Protein AF-A0A3L9HUG4-F1 (afdb_monomer)

Structure (mmCIF, N/CA/C/O backbone):
data_AF-A0A3L9HUG4-F1
#
_entry.id   AF-A0A3L9HUG4-F1
#
loop_
_atom_site.group_PDB
_atom_site.id
_atom_site.type_symbol
_atom_site.label_atom_id
_atom_site.label_alt_id
_atom_site.label_comp_id
_atom_site.label_asym_id
_atom_site.label_entity_id
_atom_site.label_seq_id
_atom_site.pdbx_PDB_ins_code
_atom_site.Cartn_x
_atom_site.Cartn_y
_atom_site.Cartn_z
_atom_site.occupancy
_atom_site.B_iso_or_equiv
_atom_site.auth_seq_id
_atom_site.auth_comp_id
_atom_site.auth_asym_id
_atom_site.auth_atom_id
_atom_site.pdbx_PDB_model_num
ATOM 1 N N . ALA A 1 1 ? -11.691 3.726 -20.239 1.00 80.81 1 ALA A N 1
ATOM 2 C CA . ALA A 1 1 ? -10.611 3.222 -19.373 1.00 80.81 1 ALA A CA 1
ATOM 3 C C . ALA A 1 1 ? -10.958 1.792 -19.008 1.00 80.81 1 ALA A C 1
ATOM 5 O O . ALA A 1 1 ? -12.144 1.516 -18.871 1.00 80.81 1 ALA A O 1
ATOM 6 N N . ASP A 1 2 ? -9.964 0.919 -18.877 1.00 95.56 2 ASP A N 1
ATOM 7 C CA . ASP A 1 2 ? -10.185 -0.502 -18.563 1.00 95.56 2 ASP A CA 1
ATOM 8 C C . ASP A 1 2 ? -10.124 -0.794 -17.055 1.00 95.56 2 ASP A C 1
ATOM 10 O O . ASP A 1 2 ? -10.502 -1.873 -16.617 1.00 95.56 2 ASP A O 1
ATOM 14 N N . LEU A 1 3 ? -9.642 0.169 -16.263 1.00 97.38 3 LEU A N 1
ATOM 15 C CA . LEU A 1 3 ? -9.494 0.112 -14.808 1.00 97.38 3 LEU A CA 1
ATOM 16 C C . LEU A 1 3 ? -9.387 1.528 -14.222 1.00 97.38 3 LEU A C 1
ATOM 18 O O . LEU A 1 3 ? -9.188 2.496 -14.964 1.00 97.38 3 LEU A O 1
ATOM 22 N N . ILE A 1 4 ? -9.473 1.637 -12.895 1.00 98.25 4 ILE A N 1
ATOM 23 C CA . ILE A 1 4 ? -9.218 2.866 -12.131 1.00 98.25 4 ILE A CA 1
ATOM 24 C C . ILE A 1 4 ? -8.036 2.638 -11.189 1.00 98.25 4 ILE A C 1
ATOM 26 O O . ILE A 1 4 ? -8.057 1.702 -10.397 1.00 98.25 4 ILE A O 1
ATOM 30 N N . LEU A 1 5 ? -7.025 3.507 -11.239 1.00 98.44 5 LEU A N 1
ATOM 31 C CA . LEU A 1 5 ? -5.880 3.481 -10.327 1.00 98.44 5 LEU A CA 1
ATOM 32 C C . LEU A 1 5 ? -5.951 4.660 -9.350 1.00 98.44 5 LEU A C 1
ATOM 34 O O . LEU A 1 5 ? -5.880 5.816 -9.758 1.00 98.44 5 LEU A O 1
ATOM 38 N N . ILE A 1 6 ? -6.060 4.354 -8.059 1.00 98.56 6 ILE A N 1
ATOM 39 C CA . ILE A 1 6 ? -5.912 5.312 -6.959 1.00 98.56 6 ILE A CA 1
ATOM 40 C C . ILE A 1 6 ? -4.470 5.187 -6.458 1.00 98.56 6 ILE A C 1
ATOM 42 O O . ILE A 1 6 ? -4.162 4.309 -5.651 1.00 98.56 6 ILE A O 1
ATOM 46 N N . GLU A 1 7 ? -3.570 6.013 -6.986 1.00 98.12 7 GLU A N 1
ATOM 47 C CA . GLU A 1 7 ? -2.136 5.935 -6.686 1.00 98.12 7 GLU A CA 1
ATOM 48 C C . GLU A 1 7 ? -1.608 7.085 -5.837 1.00 98.12 7 GLU A C 1
ATOM 50 O O . GLU A 1 7 ? -2.261 8.113 -5.654 1.00 98.12 7 GLU A O 1
ATOM 55 N N . THR A 1 8 ? -0.368 6.912 -5.374 1.00 97.50 8 THR A N 1
ATOM 56 C CA . THR A 1 8 ? 0.363 7.887 -4.567 1.00 97.50 8 THR A CA 1
ATOM 57 C C . THR A 1 8 ? -0.446 8.300 -3.339 1.00 97.50 8 THR A C 1
ATOM 59 O O . THR A 1 8 ? -0.575 9.475 -2.989 1.00 97.50 8 THR A O 1
ATOM 62 N N . VAL A 1 9 ? -1.057 7.304 -2.695 1.00 97.88 9 VAL A N 1
ATOM 63 C CA . VAL A 1 9 ? -1.869 7.523 -1.503 1.00 97.88 9 VAL A CA 1
ATOM 64 C C . VAL A 1 9 ? -0.950 7.792 -0.319 1.00 97.88 9 VAL A C 1
ATOM 66 O O . VAL A 1 9 ? -0.327 6.882 0.230 1.00 97.88 9 VAL A O 1
ATOM 69 N N . PHE A 1 10 ? -0.898 9.056 0.087 1.00 93.75 10 PHE A N 1
ATOM 70 C CA . PHE A 1 10 ? -0.223 9.501 1.307 1.00 93.75 10 PHE A CA 1
ATOM 71 C C . PHE A 1 10 ? -1.146 9.488 2.536 1.00 93.75 10 PHE A C 1
ATOM 73 O O . PHE A 1 10 ? -0.672 9.350 3.666 1.00 93.75 10 PHE A O 1
ATOM 80 N N . ASP A 1 11 ? -2.457 9.629 2.308 1.00 96.19 11 ASP A N 1
ATOM 81 C CA . ASP A 1 11 ? -3.497 9.652 3.335 1.00 96.19 11 ASP A CA 1
ATOM 82 C C . ASP A 1 11 ? -4.604 8.634 3.036 1.00 96.19 11 ASP A C 1
ATOM 84 O O . ASP A 1 11 ? -5.239 8.641 1.977 1.00 96.19 11 ASP A O 1
ATOM 88 N N . THR A 1 12 ? -4.845 7.751 3.997 1.00 97.25 12 THR A N 1
ATOM 89 C CA . THR A 1 12 ? -5.759 6.618 3.836 1.00 97.25 12 THR A CA 1
ATOM 90 C C . THR A 1 12 ? -7.223 7.029 3.843 1.00 97.25 12 THR A C 1
ATOM 92 O O . THR A 1 12 ? -8.046 6.360 3.213 1.00 97.25 12 THR A O 1
ATOM 95 N N . LEU A 1 13 ? -7.580 8.116 4.531 1.00 97.06 13 LEU A N 1
ATOM 96 C CA . LEU A 1 13 ? -8.957 8.601 4.540 1.00 97.06 13 LEU A CA 1
ATOM 97 C C . LEU A 1 13 ? -9.337 9.150 3.161 1.00 97.06 13 LEU A C 1
ATOM 99 O O . LEU A 1 13 ? -10.423 8.846 2.667 1.00 97.06 13 LEU A O 1
ATOM 103 N N . ASN A 1 14 ? -8.414 9.846 2.496 1.00 98.19 14 ASN A N 1
ATOM 104 C CA . ASN A 1 14 ? -8.581 10.290 1.114 1.00 98.19 14 ASN A CA 1
ATOM 105 C C . ASN A 1 14 ? -8.770 9.107 0.156 1.00 98.19 14 ASN A C 1
ATOM 107 O O . ASN A 1 14 ? -9.670 9.136 -0.683 1.00 98.19 14 ASN A O 1
ATOM 111 N N . ALA A 1 15 ? -7.990 8.032 0.304 1.00 98.38 15 ALA A N 1
ATOM 112 C CA . ALA A 1 15 ? -8.186 6.831 -0.509 1.00 98.38 15 ALA A CA 1
ATOM 113 C C . ALA A 1 15 ? -9.524 6.136 -0.233 1.00 98.38 15 ALA A C 1
ATOM 115 O O . ALA A 1 15 ? -10.178 5.699 -1.176 1.00 98.38 15 ALA A O 1
ATOM 116 N N . LYS A 1 16 ? -9.983 6.078 1.024 1.00 98.50 16 LYS A N 1
ATOM 117 C CA . LYS A 1 16 ? -11.326 5.566 1.351 1.00 98.50 16 LYS A CA 1
ATOM 118 C C . LYS A 1 16 ? -12.422 6.401 0.697 1.00 98.50 16 LYS A C 1
ATOM 120 O O . LYS A 1 16 ? -13.363 5.837 0.146 1.00 98.50 16 LYS A O 1
ATOM 125 N N . ALA A 1 17 ? -12.287 7.727 0.723 1.00 98.62 17 ALA A N 1
ATOM 126 C CA . ALA A 1 17 ? -13.217 8.627 0.051 1.00 98.62 17 ALA A CA 1
ATOM 127 C C . ALA A 1 17 ? -13.214 8.410 -1.472 1.00 98.62 17 ALA A C 1
ATOM 129 O O . ALA A 1 17 ? -14.281 8.347 -2.077 1.00 98.62 17 ALA A O 1
ATOM 130 N N . ALA A 1 18 ? -12.039 8.220 -2.083 1.00 98.69 18 ALA A N 1
ATOM 131 C CA . ALA A 1 18 ? -11.917 7.910 -3.506 1.00 98.69 18 ALA A CA 1
ATOM 132 C C . ALA A 1 18 ? -12.560 6.560 -3.864 1.00 98.69 18 ALA A C 1
ATOM 134 O O . ALA A 1 18 ? -13.346 6.496 -4.804 1.00 98.69 18 ALA A O 1
ATOM 135 N N . VAL A 1 19 ? -12.298 5.500 -3.089 1.00 98.56 19 VAL A N 1
ATOM 136 C CA . VAL A 1 19 ? -12.936 4.183 -3.271 1.00 98.56 19 VAL A CA 1
ATOM 137 C C . VAL A 1 19 ? -14.455 4.298 -3.166 1.00 98.56 19 VAL A C 1
ATOM 139 O O . VAL A 1 19 ? -15.166 3.764 -4.014 1.00 98.56 19 VAL A O 1
ATOM 142 N N . PHE A 1 20 ? -14.955 5.016 -2.157 1.00 98.62 20 PHE A N 1
ATOM 143 C CA . PHE A 1 20 ? -16.387 5.242 -1.981 1.00 98.62 20 PHE A CA 1
ATOM 144 C C . PHE A 1 20 ? -16.996 5.972 -3.185 1.00 98.62 20 PHE A C 1
ATOM 146 O O . PHE A 1 20 ? -18.005 5.522 -3.724 1.00 98.62 20 PHE A O 1
ATOM 153 N N . ALA A 1 21 ? -16.368 7.059 -3.640 1.00 98.69 21 ALA A N 1
ATOM 154 C CA . ALA A 1 21 ? -16.836 7.832 -4.786 1.00 98.69 21 ALA A CA 1
ATOM 155 C C . ALA A 1 21 ? -16.847 6.999 -6.077 1.00 98.69 21 ALA A C 1
ATOM 157 O O . ALA A 1 21 ? -17.848 6.993 -6.787 1.00 98.69 21 ALA A O 1
ATOM 158 N N . VAL A 1 22 ? -15.774 6.248 -6.348 1.00 98.25 22 VAL A N 1
ATOM 159 C CA . VAL A 1 22 ? -15.672 5.375 -7.529 1.00 98.25 22 VAL A CA 1
ATOM 160 C C . VAL A 1 22 ? -16.754 4.298 -7.505 1.00 98.25 22 VAL A C 1
ATOM 162 O O . VAL A 1 22 ? -17.470 4.146 -8.490 1.00 98.25 22 VAL A O 1
ATOM 165 N N . LYS A 1 23 ? -16.922 3.584 -6.382 1.00 97.81 23 LYS A N 1
ATOM 166 C CA . LYS A 1 23 ? -17.956 2.542 -6.262 1.00 97.81 23 LYS A CA 1
ATOM 167 C C . LYS A 1 23 ? -19.375 3.116 -6.383 1.00 97.81 23 LYS A C 1
ATOM 169 O O . LYS A 1 23 ? -20.221 2.493 -7.014 1.00 97.81 23 LYS A O 1
ATOM 174 N N . THR A 1 24 ? -19.619 4.310 -5.840 1.00 98.50 24 THR A N 1
ATOM 175 C CA . THR A 1 24 ? -20.916 5.000 -5.965 1.00 98.50 24 THR A CA 1
ATOM 176 C C . THR A 1 24 ? -21.220 5.358 -7.420 1.00 98.50 24 THR A C 1
ATOM 178 O O . THR A 1 24 ? -22.333 5.148 -7.893 1.00 98.50 24 THR A O 1
ATOM 181 N N . GLU A 1 25 ? -20.230 5.870 -8.153 1.00 98.19 25 GLU A N 1
ATOM 182 C CA . GLU A 1 25 ? -20.408 6.228 -9.562 1.00 98.19 25 GLU A CA 1
ATOM 183 C C . GLU A 1 25 ? -20.586 4.985 -10.446 1.00 98.19 25 GLU A C 1
ATOM 185 O O . GLU A 1 25 ? -21.408 4.981 -11.357 1.00 98.19 25 GLU A O 1
ATOM 190 N N . PHE A 1 26 ? -19.868 3.900 -10.149 1.00 97.81 26 PHE A N 1
ATOM 191 C CA . PHE A 1 26 ? -20.067 2.598 -10.793 1.00 97.81 26 PHE A CA 1
ATOM 192 C C . PHE A 1 26 ? -21.503 2.095 -10.639 1.00 97.81 26 PHE A C 1
ATOM 194 O O . PHE A 1 26 ? -22.131 1.726 -11.633 1.00 97.81 26 PHE A O 1
ATOM 201 N N . GLU A 1 27 ? -22.057 2.165 -9.426 1.00 97.94 27 GLU A N 1
ATOM 202 C CA . GLU A 1 27 ? -23.457 1.820 -9.172 1.00 97.94 27 GLU A CA 1
ATOM 203 C C . GLU A 1 27 ? -24.419 2.721 -9.962 1.00 97.94 27 GLU A C 1
ATOM 205 O O . GLU A 1 27 ? -25.325 2.219 -10.628 1.00 97.94 27 GLU A O 1
ATOM 210 N N . ALA A 1 28 ? -24.197 4.040 -9.956 1.00 98.50 28 ALA A N 1
ATOM 211 C CA . ALA A 1 28 ? -25.046 5.001 -10.662 1.00 98.50 28 ALA A CA 1
ATOM 212 C C . ALA A 1 28 ? -25.043 4.805 -12.189 1.00 98.50 28 ALA A C 1
ATOM 214 O O . ALA A 1 28 ? -26.076 4.972 -12.843 1.00 98.50 28 ALA A O 1
ATOM 215 N N . LEU A 1 29 ? -23.893 4.444 -12.760 1.00 97.81 29 LEU A N 1
ATOM 216 C CA . LEU A 1 29 ? -23.719 4.210 -14.193 1.00 97.81 29 LEU A CA 1
ATOM 217 C C . LEU A 1 29 ? -24.062 2.775 -14.622 1.00 97.81 29 LEU A C 1
ATOM 219 O O . LEU A 1 29 ? -24.160 2.512 -15.822 1.00 97.81 29 LEU A O 1
ATOM 223 N N . GLY A 1 30 ? -24.235 1.846 -13.677 1.00 97.94 30 GLY A N 1
ATOM 224 C CA . GLY A 1 30 ? -24.440 0.425 -13.963 1.00 97.94 30 GLY A CA 1
ATOM 225 C C . GLY A 1 30 ? -23.227 -0.238 -14.624 1.00 97.94 30 GLY A C 1
ATOM 226 O O . GLY A 1 30 ? -23.391 -1.127 -15.460 1.00 97.94 30 GLY A O 1
ATOM 227 N N . VAL A 1 31 ? -22.017 0.216 -14.289 1.00 97.25 31 VAL A N 1
ATOM 228 C CA . VAL A 1 31 ? -20.750 -0.325 -14.805 1.00 97.25 31 VAL A CA 1
ATOM 229 C C . VAL A 1 31 ? -19.867 -0.773 -13.654 1.00 97.25 31 VAL A C 1
ATOM 231 O O . VAL A 1 31 ? -19.964 -0.250 -12.553 1.00 97.25 31 VAL A O 1
ATOM 234 N N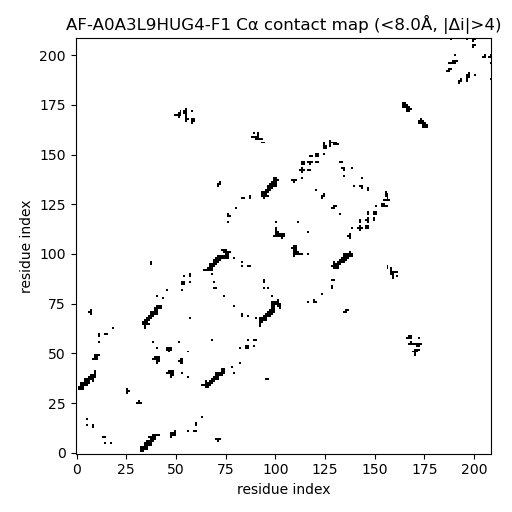 . GLU A 1 32 ? -18.953 -1.697 -13.918 1.00 95.50 32 GLU A N 1
ATOM 235 C CA . GLU A 1 32 ? -17.945 -2.111 -12.948 1.00 95.50 32 GLU A CA 1
ATOM 236 C C . GLU A 1 32 ? -16.599 -2.240 -13.659 1.00 95.50 32 GLU A C 1
ATOM 238 O O . GLU A 1 32 ? -16.497 -2.895 -14.699 1.00 95.50 32 GLU A O 1
ATOM 243 N N . LEU A 1 33 ? -15.570 -1.584 -13.120 1.00 97.69 33 LEU A N 1
ATOM 244 C CA . LEU A 1 33 ? -14.193 -1.701 -13.593 1.00 97.69 33 LEU A CA 1
ATOM 245 C C . LEU A 1 33 ? -13.281 -2.106 -12.428 1.00 97.69 33 LEU A C 1
ATOM 247 O O . LEU A 1 33 ? -13.528 -1.701 -11.290 1.00 97.69 33 LEU A O 1
ATOM 251 N N . PRO A 1 34 ? -12.186 -2.840 -12.685 1.00 98.06 34 PRO A N 1
ATOM 252 C CA . PRO A 1 34 ? -11.197 -3.135 -11.661 1.00 98.06 34 PRO A CA 1
ATOM 253 C C . PRO A 1 34 ? -10.619 -1.864 -11.029 1.00 98.06 34 PRO A C 1
ATOM 255 O O . PRO A 1 34 ? -10.233 -0.924 -11.730 1.00 98.06 34 PRO A O 1
ATOM 258 N N . ILE A 1 35 ? -10.505 -1.864 -9.702 1.00 98.44 35 ILE A N 1
ATOM 259 C CA . ILE A 1 35 ? -9.806 -0.819 -8.948 1.00 98.44 35 ILE A CA 1
ATOM 260 C C . ILE A 1 35 ? -8.406 -1.322 -8.601 1.00 98.44 35 ILE A C 1
ATOM 262 O O . ILE A 1 35 ? -8.234 -2.438 -8.118 1.00 98.44 35 ILE A O 1
ATOM 266 N N . MET A 1 36 ? -7.404 -0.484 -8.820 1.00 98.69 36 MET A N 1
ATOM 267 C CA . MET A 1 36 ? -6.042 -0.647 -8.332 1.00 98.69 36 MET A CA 1
ATOM 268 C C . MET A 1 36 ? -5.778 0.412 -7.263 1.00 98.69 36 MET A C 1
ATOM 270 O O . MET A 1 36 ? -6.196 1.562 -7.408 1.00 98.69 36 MET A O 1
ATOM 274 N N . ILE A 1 37 ? -5.065 0.046 -6.201 1.00 98.75 37 ILE A N 1
ATOM 275 C CA . ILE A 1 37 ? -4.659 0.979 -5.145 1.00 98.75 37 ILE A CA 1
ATOM 276 C C . ILE A 1 37 ? -3.144 0.925 -4.994 1.00 98.75 37 ILE A C 1
ATOM 278 O O . ILE A 1 37 ? -2.570 -0.158 -4.899 1.00 98.75 37 ILE A O 1
ATOM 282 N N . SER A 1 38 ? -2.495 2.086 -4.943 1.00 98.56 38 SER A N 1
ATOM 283 C CA . SER A 1 38 ? -1.061 2.184 -4.684 1.00 98.56 38 SER A CA 1
ATOM 284 C C . SER A 1 38 ? -0.764 3.253 -3.636 1.00 98.56 38 SER A C 1
ATOM 286 O O . SER A 1 38 ? -1.090 4.428 -3.807 1.00 98.56 38 SER A O 1
ATOM 288 N N . GLY A 1 39 ? -0.170 2.825 -2.524 1.00 98.12 39 GLY A N 1
ATOM 289 C CA . GLY A 1 39 ? 0.253 3.700 -1.434 1.00 98.12 39 GLY A CA 1
ATOM 290 C C . GLY A 1 39 ? 1.654 4.258 -1.627 1.00 98.12 39 GLY A C 1
ATOM 291 O O . GLY A 1 39 ? 2.455 3.721 -2.388 1.00 98.12 39 GLY A O 1
ATOM 292 N N . THR A 1 40 ? 1.982 5.303 -0.876 1.00 97.31 40 THR A N 1
ATOM 293 C CA . THR A 1 40 ? 3.351 5.814 -0.786 1.00 97.31 40 THR A CA 1
ATOM 294 C C . THR A 1 40 ? 3.840 5.757 0.655 1.00 97.31 40 THR A C 1
ATOM 296 O O . THR A 1 40 ? 3.246 6.361 1.549 1.00 97.31 40 THR A O 1
ATOM 299 N N . ILE A 1 41 ? 4.955 5.057 0.865 1.00 95.00 41 ILE A N 1
ATOM 300 C CA . ILE A 1 41 ? 5.742 5.115 2.100 1.00 95.00 41 ILE A CA 1
ATOM 301 C C . ILE A 1 41 ? 6.712 6.286 1.974 1.00 95.00 41 ILE A C 1
ATOM 303 O O . ILE A 1 41 ? 7.482 6.333 1.022 1.00 95.00 41 ILE A O 1
ATOM 307 N N . THR A 1 42 ? 6.649 7.251 2.888 1.00 89.75 42 THR A N 1
ATOM 308 C CA . THR A 1 42 ? 7.303 8.553 2.688 1.00 89.75 42 THR A CA 1
ATOM 309 C C . THR A 1 42 ? 8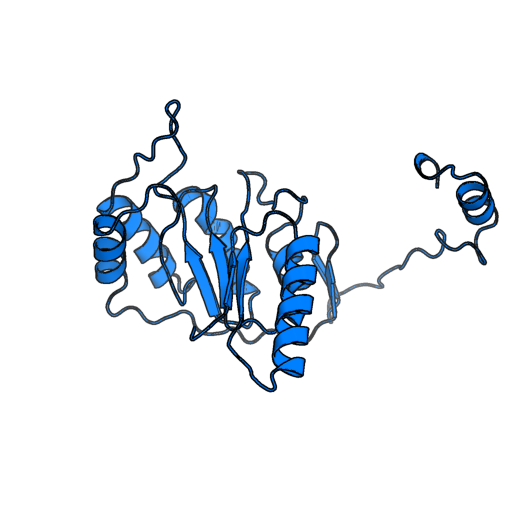.792 8.556 2.995 1.00 89.75 42 THR A C 1
ATOM 311 O O . THR A 1 42 ? 9.519 9.359 2.419 1.00 89.75 42 THR A O 1
ATOM 314 N N . ASP A 1 43 ? 9.253 7.689 3.896 1.00 79.06 43 ASP A N 1
ATOM 315 C CA . ASP A 1 43 ? 10.653 7.622 4.310 1.00 79.06 43 ASP A CA 1
ATOM 316 C C . ASP A 1 43 ? 11.009 6.264 4.954 1.00 79.06 43 ASP A C 1
ATOM 318 O O . ASP A 1 43 ? 10.225 5.310 4.969 1.00 79.06 43 ASP A O 1
ATOM 322 N N . ALA A 1 44 ? 12.219 6.182 5.511 1.00 78.31 44 ALA A N 1
ATOM 323 C CA . ALA A 1 44 ? 12.755 4.996 6.171 1.00 78.31 44 ALA A CA 1
ATOM 324 C C . ALA A 1 44 ? 12.002 4.569 7.449 1.00 78.31 44 ALA A C 1
ATOM 326 O O . ALA A 1 44 ? 12.292 3.497 7.974 1.00 78.31 44 ALA A O 1
ATOM 327 N N . SER A 1 45 ? 11.041 5.355 7.956 1.00 85.94 45 SER A N 1
ATOM 328 C CA . SER A 1 45 ? 10.182 4.945 9.078 1.00 85.94 45 SER A CA 1
ATOM 329 C C . SER A 1 45 ? 9.187 3.844 8.703 1.00 85.94 45 SER A C 1
ATOM 331 O O . SER A 1 45 ? 8.605 3.219 9.591 1.00 85.94 45 SER A O 1
ATOM 333 N N . GLY A 1 46 ? 8.974 3.612 7.403 1.00 88.69 46 GLY A N 1
ATOM 334 C CA . GLY A 1 46 ? 8.070 2.576 6.911 1.00 88.69 46 GLY A CA 1
ATOM 335 C C . GLY A 1 46 ? 6.595 2.928 7.005 1.00 88.69 46 GLY A C 1
ATOM 336 O O . GLY A 1 46 ? 5.742 2.036 7.036 1.00 88.69 46 GLY A O 1
ATOM 337 N N . ARG A 1 47 ? 6.292 4.228 7.062 1.00 95.81 47 ARG A N 1
ATOM 338 C CA . ARG A 1 47 ? 4.934 4.750 7.181 1.00 95.81 47 ARG A CA 1
ATOM 339 C C . ARG A 1 47 ? 4.525 5.596 5.985 1.00 95.81 47 ARG A C 1
ATOM 341 O O . ARG A 1 47 ? 5.346 6.226 5.322 1.00 95.81 47 ARG A O 1
ATOM 348 N N . THR A 1 48 ? 3.222 5.618 5.736 1.00 95.06 48 THR A N 1
ATOM 349 C CA . THR A 1 48 ? 2.574 6.655 4.925 1.00 95.06 48 THR A CA 1
ATOM 350 C C . THR A 1 48 ? 2.693 8.021 5.610 1.00 95.06 48 THR A C 1
ATOM 352 O O . THR A 1 48 ? 2.974 8.093 6.808 1.00 95.06 48 THR A O 1
ATOM 355 N N . LEU A 1 49 ? 2.398 9.113 4.894 1.00 93.69 49 LEU A N 1
ATOM 356 C CA . LEU A 1 49 ? 2.412 10.463 5.480 1.00 93.69 49 LEU A CA 1
ATOM 357 C C . LEU A 1 49 ? 1.430 10.592 6.656 1.00 93.69 49 LEU A C 1
ATOM 359 O O . LEU A 1 49 ? 1.712 11.276 7.635 1.00 93.69 49 LEU A O 1
ATOM 363 N N . SER A 1 50 ? 0.292 9.898 6.572 1.00 92.00 50 SER A N 1
ATOM 364 C CA . SER A 1 50 ? -0.700 9.811 7.653 1.00 92.00 50 SER A CA 1
ATOM 365 C C . SER A 1 50 ? -0.270 8.927 8.838 1.00 92.00 50 SER A C 1
ATOM 367 O O . SER A 1 50 ? -0.996 8.816 9.823 1.00 92.00 50 SER A O 1
ATOM 369 N N . GLY A 1 51 ? 0.913 8.305 8.774 1.00 94.94 51 GLY A N 1
ATOM 370 C CA . GLY A 1 51 ? 1.519 7.540 9.863 1.00 94.94 51 GLY A CA 1
ATOM 371 C C . GLY A 1 51 ? 1.187 6.047 9.876 1.00 94.94 51 GLY A C 1
ATOM 372 O O . GLY A 1 51 ? 1.632 5.341 10.783 1.00 94.94 51 GLY A O 1
ATOM 373 N N . GLN A 1 52 ? 0.429 5.534 8.905 1.00 97.25 52 GLN A N 1
ATOM 374 C CA . GLN A 1 52 ? 0.116 4.102 8.839 1.00 97.25 52 GLN A CA 1
ATOM 375 C C . GLN A 1 52 ? 1.300 3.259 8.370 1.00 97.25 52 GLN A C 1
ATOM 377 O O . GLN A 1 52 ? 1.938 3.610 7.378 1.00 97.25 52 GLN A O 1
ATOM 382 N N . THR A 1 53 ? 1.535 2.121 9.027 1.00 97.06 53 THR A N 1
ATOM 383 C CA . THR A 1 53 ? 2.400 1.049 8.505 1.00 97.06 53 THR A CA 1
ATOM 384 C C . THR A 1 53 ? 1.771 0.360 7.288 1.00 97.06 53 THR A C 1
ATOM 386 O O . THR A 1 53 ? 0.583 0.527 7.004 1.00 97.06 53 THR A O 1
ATOM 389 N N . THR A 1 54 ? 2.560 -0.429 6.550 1.00 96.69 54 THR A N 1
ATOM 390 C CA . THR A 1 54 ? 2.097 -1.112 5.322 1.00 96.69 54 THR A CA 1
ATOM 391 C C . THR A 1 54 ? 0.886 -2.018 5.578 1.00 96.69 54 THR A C 1
ATOM 393 O O . THR A 1 54 ? -0.092 -1.969 4.831 1.00 96.69 54 THR A O 1
ATOM 396 N N . GLU A 1 55 ? 0.902 -2.800 6.661 1.00 97.62 55 GLU A N 1
ATOM 397 C CA . GLU A 1 55 ? -0.218 -3.683 7.003 1.00 97.62 55 GLU A CA 1
ATOM 398 C C . GLU A 1 55 ? -1.453 -2.915 7.487 1.00 97.62 55 GLU A C 1
ATOM 400 O O . GLU A 1 55 ? -2.571 -3.232 7.080 1.00 97.62 55 GLU A O 1
ATOM 405 N N . ALA A 1 56 ? -1.266 -1.856 8.281 1.00 98.06 56 ALA A N 1
ATOM 406 C CA . ALA A 1 56 ? -2.351 -0.959 8.677 1.00 98.06 56 ALA A CA 1
ATOM 407 C C . ALA A 1 56 ? -3.048 -0.341 7.450 1.00 98.06 56 ALA A C 1
ATOM 409 O O . ALA A 1 56 ? -4.281 -0.315 7.351 1.00 98.06 56 ALA A O 1
ATOM 410 N N . PHE A 1 57 ? -2.254 0.106 6.476 1.00 98.19 57 PHE A N 1
ATOM 411 C CA . PHE A 1 57 ? -2.747 0.666 5.224 1.00 98.19 57 PHE A CA 1
ATOM 412 C C . PHE A 1 57 ? -3.563 -0.355 4.418 1.00 98.19 57 PHE A C 1
ATOM 414 O O . PHE A 1 57 ? -4.701 -0.065 4.035 1.00 98.19 57 PHE A O 1
ATOM 421 N N . TYR A 1 58 ? -3.045 -1.576 4.240 1.00 98.12 58 TYR A N 1
ATOM 422 C CA . TYR A 1 58 ? -3.778 -2.652 3.568 1.00 98.12 58 TYR A CA 1
ATOM 423 C C . TYR A 1 58 ? -5.082 -3.004 4.298 1.00 98.12 58 TYR A C 1
ATOM 425 O O . TYR A 1 58 ? -6.153 -2.962 3.694 1.00 98.12 58 TYR A O 1
ATOM 433 N N . ASN A 1 59 ? -5.036 -3.263 5.611 1.00 98.06 59 ASN A N 1
ATOM 434 C CA . ASN A 1 59 ? -6.225 -3.587 6.409 1.00 98.06 59 ASN A CA 1
ATOM 435 C C . ASN A 1 59 ? -7.293 -2.488 6.315 1.00 98.06 59 ASN A C 1
ATOM 437 O O . ASN A 1 59 ? -8.489 -2.773 6.238 1.00 98.06 59 ASN A O 1
ATOM 441 N N . SER A 1 60 ? -6.865 -1.225 6.266 1.00 98.25 60 SER A N 1
ATOM 442 C CA . SER A 1 60 ? -7.761 -0.080 6.139 1.00 98.25 60 SER A CA 1
ATOM 443 C C . SER A 1 60 ? -8.510 -0.040 4.809 1.00 98.25 60 SER A C 1
ATOM 445 O O . SER A 1 60 ? -9.645 0.432 4.789 1.00 98.25 60 SER A O 1
ATOM 447 N N . LEU A 1 61 ? -7.915 -0.522 3.717 1.00 98.31 61 LEU A N 1
ATOM 448 C CA . LEU A 1 61 ? -8.469 -0.448 2.360 1.00 98.31 61 LEU A CA 1
ATOM 449 C C . LEU A 1 61 ? -8.841 -1.808 1.759 1.00 98.31 61 LEU A C 1
ATOM 451 O O . LEU A 1 61 ? -9.364 -1.845 0.653 1.00 98.31 61 LEU A O 1
ATOM 455 N N . ARG A 1 62 ? -8.673 -2.917 2.490 1.00 97.31 62 ARG A N 1
ATOM 456 C CA . ARG A 1 62 ? -9.033 -4.275 2.041 1.00 97.31 62 ARG A CA 1
ATOM 457 C C . ARG A 1 62 ? -10.474 -4.374 1.519 1.00 97.31 62 ARG A C 1
ATOM 459 O O . ARG A 1 62 ? -10.735 -5.067 0.545 1.00 97.31 62 ARG A O 1
ATOM 466 N N . HIS A 1 63 ? -11.403 -3.639 2.133 1.00 96.94 63 HIS A N 1
ATOM 467 C CA . HIS A 1 63 ? -12.817 -3.553 1.731 1.00 96.94 63 HIS A CA 1
ATOM 468 C C . HIS A 1 63 ? -13.049 -2.920 0.343 1.00 96.94 63 HIS A C 1
ATOM 470 O O . HIS A 1 63 ? -14.166 -2.935 -0.173 1.00 96.94 63 HIS A O 1
ATOM 476 N N . ALA A 1 64 ? -12.017 -2.332 -0.265 1.00 97.38 64 ALA A N 1
ATOM 477 C CA . ALA A 1 64 ? -12.089 -1.857 -1.636 1.00 97.38 64 ALA A CA 1
ATOM 478 C C . ALA A 1 64 ? -12.212 -3.012 -2.637 1.00 97.38 64 ALA A C 1
ATOM 480 O O . ALA A 1 64 ? -12.720 -2.773 -3.727 1.00 97.38 64 ALA A O 1
ATOM 481 N N . GLU A 1 65 ? -11.797 -4.234 -2.266 1.00 96.50 65 GLU A N 1
ATOM 482 C CA . GLU A 1 65 ? -11.766 -5.402 -3.164 1.00 96.50 65 GLU A CA 1
ATOM 483 C C . GLU A 1 65 ? -10.977 -5.094 -4.446 1.00 96.50 65 GLU A C 1
ATOM 485 O O . GLU A 1 65 ? -11.368 -5.435 -5.560 1.00 96.50 65 GLU A O 1
ATOM 490 N N . ALA A 1 66 ? -9.862 -4.379 -4.277 1.00 98.06 66 ALA A N 1
ATOM 491 C CA . ALA A 1 66 ? -9.014 -3.966 -5.380 1.00 98.06 66 ALA A CA 1
ATOM 492 C C . ALA A 1 66 ? -8.426 -5.190 -6.100 1.00 98.06 66 ALA A C 1
ATOM 494 O O . ALA A 1 66 ? -7.970 -6.141 -5.462 1.00 98.06 66 ALA A O 1
ATOM 495 N N . LEU A 1 67 ? -8.367 -5.129 -7.432 1.00 98.50 67 LEU A N 1
ATOM 496 C CA . LEU A 1 67 ? -7.657 -6.109 -8.255 1.00 98.50 67 LEU A CA 1
ATOM 497 C C . LEU A 1 67 ? -6.186 -6.177 -7.844 1.00 98.50 67 LEU A C 1
ATOM 499 O O . LEU A 1 67 ? -5.600 -7.260 -7.774 1.00 98.50 67 LEU A O 1
ATOM 503 N N . THR A 1 68 ? -5.597 -5.012 -7.571 1.00 98.69 68 THR A N 1
ATOM 504 C CA . THR A 1 68 ? -4.218 -4.912 -7.120 1.00 98.69 68 THR A CA 1
ATOM 505 C C . THR A 1 68 ? -4.056 -3.939 -5.966 1.00 98.69 68 THR A C 1
ATOM 507 O O . THR A 1 68 ? -4.714 -2.898 -5.911 1.00 98.69 68 THR A O 1
ATOM 510 N N . PHE A 1 69 ? -3.089 -4.233 -5.105 1.00 98.75 69 PHE A N 1
ATOM 511 C CA . PHE A 1 69 ? -2.653 -3.347 -4.039 1.00 98.75 69 PHE A CA 1
ATOM 512 C C . PHE A 1 69 ? -1.134 -3.238 -4.070 1.00 98.75 69 PHE A C 1
ATOM 514 O O . PHE A 1 69 ? -0.440 -4.250 -4.154 1.00 98.75 69 PHE A O 1
ATOM 521 N N . GLY A 1 70 ? -0.603 -2.026 -4.034 1.00 98.44 70 GLY A N 1
ATOM 522 C CA . GLY A 1 70 ? 0.817 -1.814 -4.258 1.00 98.44 70 GLY A CA 1
ATOM 523 C C . GLY A 1 70 ? 1.392 -0.597 -3.573 1.00 98.44 70 GLY A C 1
ATOM 524 O O . GLY A 1 70 ? 0.724 0.076 -2.786 1.00 98.44 70 GLY A O 1
ATOM 525 N N . LEU A 1 71 ? 2.656 -0.337 -3.895 1.00 98.38 71 LEU A N 1
ATOM 526 C CA . LEU A 1 71 ? 3.377 0.845 -3.448 1.00 98.38 71 LEU A CA 1
ATOM 527 C C . LEU A 1 71 ? 4.064 1.545 -4.624 1.00 98.38 71 LEU A C 1
ATOM 529 O O . LEU A 1 71 ? 4.624 0.893 -5.509 1.00 98.38 71 LEU A O 1
ATOM 533 N N . ASN A 1 72 ? 4.057 2.873 -4.619 1.00 98.12 72 ASN A N 1
ATOM 534 C CA . ASN A 1 72 ? 4.734 3.690 -5.615 1.00 98.12 72 ASN A CA 1
ATOM 535 C C . ASN A 1 72 ? 5.373 4.936 -5.000 1.00 98.12 72 ASN A C 1
ATOM 537 O O . ASN A 1 72 ? 4.973 5.388 -3.927 1.00 98.12 72 ASN A O 1
ATOM 541 N N . CYS A 1 73 ? 6.304 5.528 -5.749 1.00 95.56 73 CYS A N 1
ATOM 542 C CA . CYS A 1 73 ? 6.940 6.805 -5.428 1.00 95.56 73 CYS A CA 1
ATOM 543 C C . CYS A 1 73 ? 7.737 6.807 -4.108 1.00 95.56 73 CYS A C 1
ATOM 545 O O . CYS A 1 73 ? 7.894 5.774 -3.458 1.00 95.56 73 CYS A O 1
ATOM 547 N N . ALA A 1 74 ? 8.241 7.996 -3.755 1.00 93.81 74 ALA A N 1
ATOM 548 C CA . ALA A 1 74 ? 9.075 8.379 -2.607 1.00 93.81 74 ALA A CA 1
ATOM 549 C C . ALA A 1 74 ? 10.410 7.634 -2.453 1.00 93.81 74 ALA A C 1
ATOM 551 O O . ALA A 1 74 ? 11.444 8.270 -2.264 1.00 93.81 74 ALA A O 1
ATOM 552 N N . LEU A 1 75 ? 10.399 6.313 -2.562 1.00 95.31 75 LEU A N 1
ATOM 553 C CA . LEU A 1 75 ? 11.524 5.428 -2.332 1.00 95.31 75 LEU A CA 1
ATOM 554 C C . LEU A 1 75 ? 12.005 4.782 -3.635 1.00 95.31 75 LEU A C 1
ATOM 556 O O . LEU A 1 75 ? 11.227 4.533 -4.566 1.00 95.31 75 LEU A O 1
ATOM 560 N N . GLY A 1 76 ? 13.305 4.495 -3.678 1.00 96.50 76 GLY A N 1
ATOM 561 C CA . GLY A 1 76 ? 13.896 3.635 -4.689 1.00 96.50 76 GLY A CA 1
ATOM 562 C C . GLY A 1 76 ? 13.602 2.153 -4.421 1.00 96.50 76 GLY A C 1
ATOM 563 O O . GLY A 1 76 ? 13.009 1.789 -3.400 1.00 96.50 76 GLY A O 1
ATOM 564 N N . PRO A 1 77 ? 14.007 1.263 -5.339 1.00 96.81 77 PRO A N 1
ATOM 565 C CA . PRO A 1 77 ? 13.822 -0.180 -5.187 1.00 96.81 77 PRO A CA 1
ATOM 566 C C . PRO A 1 77 ? 14.644 -0.799 -4.042 1.00 96.81 77 PRO A C 1
ATOM 568 O O . PRO A 1 77 ? 14.308 -1.883 -3.584 1.00 96.81 77 PRO A O 1
ATOM 571 N N . ASP A 1 78 ? 15.694 -0.162 -3.526 1.00 95.06 78 ASP A N 1
ATOM 572 C CA . ASP A 1 78 ? 16.381 -0.713 -2.350 1.00 95.06 78 ASP A CA 1
ATOM 573 C C . ASP A 1 78 ? 15.570 -0.461 -1.076 1.00 95.06 78 ASP A C 1
ATOM 575 O O . ASP A 1 78 ? 15.294 -1.384 -0.306 1.00 95.06 78 ASP A O 1
ATOM 579 N N . GLU A 1 79 ? 15.115 0.775 -0.874 1.00 96.06 79 GLU A N 1
ATOM 580 C CA . GLU A 1 79 ? 14.407 1.175 0.340 1.00 96.06 79 GLU A CA 1
ATOM 581 C C . GLU A 1 79 ? 12.981 0.616 0.386 1.00 96.06 79 GLU A C 1
ATOM 583 O O . GLU A 1 79 ? 12.487 0.246 1.456 1.00 96.06 79 GLU A O 1
ATOM 588 N N . LEU A 1 80 ? 12.318 0.524 -0.774 1.00 97.00 80 LEU A N 1
ATOM 589 C CA . LEU A 1 80 ? 10.928 0.081 -0.874 1.00 97.00 80 LEU A CA 1
ATOM 590 C C . LEU A 1 80 ? 10.769 -1.441 -0.696 1.00 97.00 80 LEU A C 1
ATOM 592 O O . LEU A 1 80 ? 9.682 -1.916 -0.356 1.00 97.00 80 LEU A O 1
ATOM 596 N N . ARG A 1 81 ? 11.848 -2.214 -0.888 1.00 97.12 81 ARG A N 1
ATOM 597 C CA . ARG A 1 81 ? 11.825 -3.685 -0.958 1.00 97.12 81 ARG A CA 1
ATOM 598 C C . ARG A 1 81 ? 11.120 -4.338 0.226 1.00 97.12 81 ARG A C 1
ATOM 600 O O . ARG A 1 81 ? 10.272 -5.205 0.033 1.00 97.12 81 ARG A O 1
ATOM 607 N N . GLN A 1 82 ? 11.482 -3.952 1.447 1.00 96.88 82 GLN A N 1
ATOM 608 C CA . GLN A 1 82 ? 10.952 -4.575 2.666 1.00 96.88 82 GLN A CA 1
ATOM 609 C C . GLN A 1 82 ? 9.433 -4.394 2.807 1.00 96.88 82 GLN A C 1
ATOM 611 O O 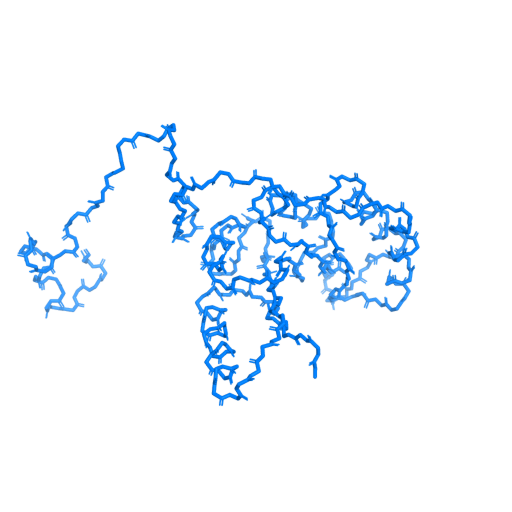. GLN A 1 82 ? 8.740 -5.290 3.283 1.00 96.88 82 GLN A O 1
ATOM 616 N N . TYR A 1 83 ? 8.901 -3.268 2.330 1.00 97.50 83 TYR A N 1
ATOM 617 C CA . TYR A 1 83 ? 7.473 -2.963 2.397 1.00 97.50 83 TYR A CA 1
ATOM 618 C C . TYR A 1 83 ? 6.694 -3.714 1.319 1.00 97.50 83 TYR A C 1
ATOM 620 O O . TYR A 1 83 ? 5.600 -4.204 1.579 1.00 97.50 83 TYR A O 1
ATOM 628 N N . VAL A 1 84 ? 7.282 -3.890 0.131 1.00 98.12 84 VAL A N 1
ATOM 629 C CA . VAL A 1 84 ? 6.717 -4.757 -0.917 1.00 98.12 84 VAL A CA 1
ATOM 630 C C . VAL A 1 84 ? 6.723 -6.218 -0.468 1.00 98.12 84 VAL A C 1
ATOM 632 O O . VAL A 1 84 ? 5.734 -6.919 -0.665 1.00 98.12 84 VAL A O 1
ATOM 635 N N . GLN A 1 85 ? 7.797 -6.673 0.184 1.00 98.06 85 GLN A N 1
ATOM 636 C CA . GLN A 1 85 ? 7.863 -8.007 0.778 1.00 98.06 85 GLN A CA 1
ATOM 637 C C . GLN A 1 85 ? 6.749 -8.204 1.813 1.00 98.06 85 GLN A C 1
ATOM 639 O O . GLN A 1 85 ? 6.025 -9.198 1.741 1.00 98.06 85 GLN A O 1
ATOM 644 N N . GLU A 1 86 ? 6.574 -7.260 2.739 1.00 97.38 86 GLU A N 1
ATOM 645 C CA . GLU A 1 86 ? 5.514 -7.339 3.745 1.00 97.38 86 GLU A CA 1
ATOM 646 C C . GLU A 1 86 ? 4.124 -7.335 3.101 1.00 97.38 86 GLU A C 1
ATOM 648 O O . GLU A 1 86 ? 3.303 -8.204 3.394 1.00 97.38 86 GLU A O 1
ATOM 653 N N . LEU A 1 87 ? 3.885 -6.443 2.136 1.00 97.69 87 LEU A N 1
ATOM 654 C CA . LEU A 1 87 ? 2.632 -6.402 1.388 1.00 97.69 87 LEU A CA 1
ATOM 655 C C . LEU A 1 87 ? 2.358 -7.727 0.659 1.00 97.69 87 LEU A C 1
ATOM 657 O O . LEU A 1 87 ? 1.236 -8.233 0.680 1.00 97.69 87 LEU A O 1
ATOM 661 N N . SER A 1 88 ? 3.391 -8.342 0.076 1.00 97.81 88 SER A N 1
ATOM 662 C CA . SER A 1 88 ? 3.292 -9.639 -0.600 1.00 97.81 88 SER A CA 1
ATOM 663 C C . SER A 1 88 ? 2.900 -10.792 0.326 1.00 97.81 88 SER A C 1
ATOM 665 O O . SER A 1 88 ? 2.369 -11.798 -0.148 1.00 97.81 88 SER A O 1
ATOM 667 N N . ARG A 1 89 ? 3.108 -10.654 1.637 1.00 97.00 89 ARG A N 1
ATOM 668 C CA . ARG A 1 89 ? 2.706 -11.645 2.637 1.00 97.00 89 ARG A CA 1
ATOM 669 C C . ARG A 1 89 ? 1.234 -11.503 3.032 1.00 97.00 89 ARG A C 1
ATOM 671 O O . ARG A 1 89 ? 0.582 -12.511 3.287 1.00 97.00 89 ARG A O 1
ATOM 678 N N . ILE A 1 90 ? 0.728 -10.271 3.094 1.00 96.81 90 ILE A N 1
ATOM 679 C CA . ILE A 1 90 ? -0.584 -9.946 3.685 1.00 96.81 90 ILE A CA 1
ATOM 680 C C . ILE A 1 90 ? -1.693 -9.668 2.663 1.00 96.81 90 ILE A C 1
ATOM 682 O O . ILE A 1 90 ? -2.867 -9.711 3.023 1.00 96.81 90 ILE A O 1
ATOM 686 N N . ALA A 1 91 ? -1.348 -9.347 1.413 1.00 97.56 91 ALA A N 1
ATOM 687 C CA . ALA A 1 91 ? -2.330 -8.995 0.396 1.00 97.56 91 ALA A CA 1
ATOM 688 C C . ALA A 1 91 ? -2.980 -10.244 -0.211 1.00 97.56 91 ALA A C 1
ATOM 690 O O . ALA A 1 91 ? -2.296 -11.131 -0.716 1.00 97.56 91 ALA A O 1
ATOM 691 N N . GLU A 1 92 ? -4.306 -10.303 -0.225 1.00 96.81 92 GLU A N 1
ATOM 692 C CA . GLU A 1 92 ? -5.057 -11.400 -0.860 1.00 96.81 92 GLU A CA 1
ATOM 693 C C . GLU A 1 92 ? -5.190 -11.184 -2.369 1.00 96.81 92 GLU A C 1
ATOM 695 O O . GLU A 1 92 ? -5.374 -12.133 -3.124 1.00 96.81 92 GLU A O 1
ATOM 700 N N . CYS A 1 93 ? -5.082 -9.929 -2.806 1.00 98.06 93 CYS A N 1
ATOM 701 C CA . CYS A 1 93 ? -5.078 -9.536 -4.205 1.00 98.06 93 CYS A CA 1
ATOM 702 C C . CYS A 1 93 ? -3.658 -9.553 -4.794 1.00 98.06 93 CYS A C 1
ATOM 704 O O . CYS A 1 93 ? -2.660 -9.863 -4.127 1.00 98.06 93 CYS A O 1
ATOM 706 N N . TYR A 1 94 ? -3.557 -9.194 -6.071 1.00 98.69 94 TYR A N 1
ATOM 707 C CA . TYR A 1 94 ? -2.274 -9.057 -6.746 1.00 98.69 94 TYR A CA 1
ATOM 708 C C . TYR A 1 94 ? -1.479 -7.867 -6.196 1.00 98.69 94 TYR A C 1
ATOM 710 O O . TYR A 1 94 ? -2.057 -6.866 -5.768 1.00 98.69 94 TYR A O 1
ATOM 718 N N . VAL A 1 95 ? -0.150 -7.967 -6.221 1.00 98.75 95 VAL A N 1
ATOM 719 C CA . VAL A 1 95 ? 0.748 -6.917 -5.722 1.00 98.75 95 VAL A CA 1
ATOM 720 C C . VAL A 1 95 ? 1.415 -6.176 -6.869 1.00 98.75 95 VAL A C 1
ATOM 722 O O . VAL A 1 95 ? 1.961 -6.797 -7.787 1.00 98.75 95 VAL A O 1
ATOM 725 N N . THR A 1 96 ? 1.386 -4.844 -6.803 1.00 98.62 96 THR A N 1
ATOM 726 C CA . THR A 1 96 ? 2.116 -3.972 -7.732 1.00 98.62 96 THR A CA 1
ATOM 727 C C . THR A 1 96 ? 3.207 -3.184 -7.025 1.00 98.62 96 THR A C 1
ATOM 729 O O . THR A 1 96 ? 3.095 -2.865 -5.842 1.00 98.62 96 THR A O 1
ATOM 732 N N . ALA A 1 97 ? 4.252 -2.814 -7.761 1.00 98.38 97 ALA A N 1
ATOM 733 C CA . ALA A 1 97 ? 5.208 -1.825 -7.282 1.00 98.38 97 ALA A CA 1
ATOM 734 C C . ALA A 1 97 ? 5.702 -0.925 -8.416 1.00 98.38 97 ALA A C 1
ATOM 736 O O . ALA A 1 97 ? 6.073 -1.413 -9.486 1.00 98.38 97 ALA A O 1
ATOM 737 N N . HIS A 1 98 ? 5.734 0.384 -8.161 1.00 98.06 98 HIS A N 1
ATOM 738 C CA . HIS A 1 98 ? 6.263 1.396 -9.078 1.00 98.06 98 HIS A CA 1
ATOM 739 C C . HIS A 1 98 ? 7.277 2.292 -8.332 1.00 98.06 98 HIS A C 1
ATOM 741 O O . HIS A 1 98 ? 6.946 3.422 -7.959 1.00 98.06 98 HIS A O 1
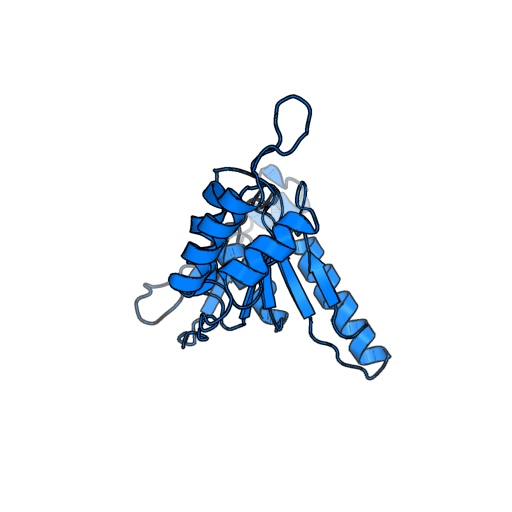ATOM 747 N N . PRO A 1 99 ? 8.492 1.793 -8.029 1.00 97.81 99 PRO A N 1
ATOM 748 C CA . PRO A 1 99 ? 9.500 2.587 -7.329 1.00 97.81 99 PRO A CA 1
ATOM 749 C C . PRO A 1 99 ? 10.015 3.747 -8.189 1.00 97.81 99 PRO A C 1
ATOM 751 O O . PRO A 1 99 ? 9.895 3.743 -9.420 1.00 97.81 99 PRO A O 1
ATOM 754 N N . ASN A 1 100 ? 10.612 4.740 -7.532 1.00 97.62 100 ASN A N 1
ATOM 755 C CA . ASN A 1 100 ? 11.389 5.769 -8.218 1.00 97.62 100 ASN A CA 1
ATOM 756 C C . ASN A 1 100 ? 12.700 5.182 -8.767 1.00 97.62 100 ASN A C 1
ATOM 758 O O . ASN A 1 100 ? 13.160 4.132 -8.308 1.00 97.62 100 ASN A O 1
ATOM 762 N N . ALA A 1 101 ? 13.342 5.885 -9.702 1.00 97.81 101 ALA A N 1
ATOM 763 C CA . ALA A 1 101 ? 14.716 5.596 -10.118 1.00 97.81 101 ALA A CA 1
ATOM 764 C C . ALA A 1 101 ? 15.720 6.046 -9.030 1.00 97.81 101 ALA A C 1
ATOM 766 O O . ALA A 1 101 ? 16.554 6.926 -9.235 1.00 97.81 101 ALA A O 1
ATOM 767 N N . GLY A 1 102 ? 15.623 5.428 -7.850 1.00 94.81 102 GLY A N 1
ATOM 768 C CA . GLY A 1 102 ? 16.376 5.797 -6.652 1.00 94.81 102 GLY A CA 1
ATOM 769 C C . GLY A 1 102 ? 15.742 6.950 -5.871 1.00 94.81 102 GLY A C 1
ATOM 770 O O . GLY A 1 102 ? 14.645 7.420 -6.181 1.00 94.81 102 GLY A O 1
ATOM 771 N N . LEU A 1 103 ? 16.440 7.394 -4.827 1.00 94.00 103 LEU A N 1
ATOM 772 C CA . LEU A 1 103 ? 16.098 8.620 -4.107 1.00 94.00 103 LEU A CA 1
ATOM 773 C C . LEU A 1 103 ? 16.533 9.849 -4.924 1.00 94.00 103 LEU A C 1
ATOM 775 O O . LEU A 1 103 ? 17.560 9.780 -5.604 1.00 94.00 103 LEU A O 1
ATOM 779 N N . PRO A 1 104 ? 15.798 10.975 -4.854 1.00 93.31 104 PRO A N 1
ATOM 780 C CA . PRO A 1 104 ? 16.215 12.195 -5.527 1.00 93.31 104 PRO A CA 1
ATOM 781 C C . PRO A 1 104 ? 17.524 12.727 -4.928 1.00 93.31 104 PRO A C 1
ATOM 783 O O . PRO A 1 104 ? 17.699 12.752 -3.706 1.00 93.31 104 PRO A O 1
ATOM 786 N N . ASN A 1 105 ? 18.436 13.181 -5.783 1.00 91.44 105 ASN A N 1
ATOM 787 C CA . ASN A 1 105 ? 19.682 13.814 -5.365 1.00 91.44 105 ASN A CA 1
ATOM 788 C C . ASN A 1 105 ? 19.448 15.267 -4.893 1.00 91.44 105 ASN A C 1
ATOM 790 O O . ASN A 1 105 ? 18.327 15.780 -4.900 1.00 91.44 105 ASN A O 1
ATOM 794 N N . ALA A 1 106 ? 20.511 15.967 -4.483 1.00 92.56 106 ALA A N 1
ATOM 795 C CA . ALA A 1 106 ? 20.413 17.345 -3.978 1.00 92.56 106 ALA A CA 1
ATOM 796 C C . ALA A 1 106 ? 19.877 18.365 -5.009 1.00 92.56 106 ALA A C 1
ATOM 798 O O . ALA A 1 106 ? 19.471 19.462 -4.626 1.00 92.56 106 ALA A O 1
ATOM 799 N N . PHE A 1 107 ? 19.863 18.007 -6.295 1.00 92.31 107 PHE A N 1
ATOM 800 C CA . PHE A 1 107 ? 19.301 18.798 -7.390 1.00 92.31 107 PHE A CA 1
ATOM 801 C C . PHE A 1 107 ? 17.875 18.361 -7.770 1.00 92.31 107 PHE A C 1
ATOM 803 O O . PHE A 1 107 ? 17.267 18.960 -8.654 1.00 92.31 107 PHE A O 1
ATOM 810 N N . GLY A 1 108 ? 17.317 17.355 -7.085 1.00 90.06 108 GLY A N 1
ATOM 811 C CA . GLY A 1 108 ? 15.996 16.792 -7.368 1.00 90.06 108 GLY A CA 1
ATOM 812 C C . GLY A 1 108 ? 15.971 15.820 -8.552 1.00 90.06 108 GLY A C 1
ATOM 813 O O . GLY A 1 108 ? 14.889 15.474 -9.025 1.00 90.06 108 GLY A O 1
ATOM 814 N N . GLU A 1 109 ? 17.137 15.395 -9.040 1.00 93.94 109 GLU A N 1
ATOM 815 C CA . GLU A 1 109 ? 17.274 14.446 -10.147 1.00 93.94 109 GLU A CA 1
ATOM 816 C C . GLU A 1 109 ? 17.358 13.004 -9.629 1.00 93.94 109 GLU A C 1
ATOM 818 O O . GLU A 1 109 ? 17.589 12.769 -8.443 1.00 93.94 109 GLU A O 1
ATOM 823 N N . TYR A 1 110 ? 17.158 12.035 -10.521 1.00 96.25 110 TYR A N 1
ATOM 824 C CA . TYR A 1 110 ? 17.142 10.609 -10.201 1.00 96.25 110 TYR A CA 1
ATOM 825 C C . TYR A 1 110 ? 18.262 9.897 -10.954 1.00 96.25 110 TYR A C 1
ATOM 827 O O . TYR A 1 110 ? 18.245 9.846 -12.184 1.00 96.25 110 TYR A O 1
ATOM 835 N N . ASP A 1 111 ? 19.218 9.352 -10.205 1.00 95.00 111 ASP A N 1
ATOM 836 C CA . ASP A 1 111 ? 20.494 8.875 -10.751 1.00 95.00 111 ASP A CA 1
ATOM 837 C C . ASP A 1 111 ? 20.567 7.348 -10.922 1.00 95.00 111 ASP A C 1
ATOM 839 O O . ASP A 1 111 ? 21.557 6.837 -11.450 1.00 95.00 111 ASP A O 1
ATOM 843 N N . LEU A 1 112 ? 19.556 6.595 -10.470 1.00 97.31 112 LEU A N 1
ATOM 844 C CA . LEU A 1 112 ? 19.568 5.138 -10.603 1.00 97.31 112 LEU A CA 1
ATOM 845 C C . LEU A 1 112 ? 19.365 4.752 -12.067 1.00 97.31 112 LEU A C 1
ATOM 847 O O . LEU A 1 112 ? 18.332 5.056 -12.653 1.00 97.31 112 LEU A O 1
ATOM 851 N N . ASP A 1 113 ? 20.331 4.048 -12.645 1.00 97.75 113 ASP A N 1
ATOM 852 C CA . ASP A 1 113 ? 20.257 3.631 -14.037 1.00 97.75 113 ASP A CA 1
ATOM 853 C C . ASP A 1 113 ? 19.308 2.437 -14.258 1.00 97.75 113 ASP A C 1
ATOM 855 O O . ASP A 1 113 ? 19.004 1.642 -13.359 1.00 97.75 113 ASP A O 1
ATOM 859 N N . ALA A 1 114 ? 18.884 2.278 -15.514 1.00 98.38 114 ALA A N 1
ATOM 860 C CA . ALA A 1 114 ? 17.938 1.253 -15.939 1.00 98.38 114 ALA A CA 1
ATOM 861 C C . ALA A 1 114 ? 18.395 -0.186 -15.653 1.00 98.38 114 ALA A C 1
ATOM 863 O O . ALA A 1 114 ? 17.555 -1.020 -15.307 1.00 98.38 114 ALA A O 1
ATOM 864 N N . ASP A 1 115 ? 19.687 -0.497 -15.784 1.00 98.31 115 ASP A N 1
ATOM 865 C CA . ASP A 1 115 ? 20.191 -1.858 -15.588 1.00 98.31 115 ASP A CA 1
ATOM 866 C C . ASP A 1 115 ? 20.274 -2.203 -14.099 1.00 98.31 115 ASP A C 1
ATOM 868 O O . ASP A 1 115 ? 19.955 -3.329 -13.706 1.00 98.31 115 ASP A O 1
ATOM 872 N N . THR A 1 116 ? 20.672 -1.246 -13.258 1.00 98.25 116 THR A N 1
ATOM 873 C CA . THR A 1 116 ? 20.680 -1.418 -11.800 1.00 98.25 116 THR A CA 1
ATOM 874 C C . THR A 1 116 ? 19.261 -1.593 -11.264 1.00 98.25 116 THR A C 1
ATOM 876 O O . THR A 1 116 ? 18.988 -2.594 -10.594 1.00 98.25 116 THR A O 1
ATOM 879 N N . MET A 1 117 ? 18.332 -0.715 -11.657 1.00 98.38 117 MET A N 1
ATOM 880 C CA . MET A 1 117 ? 16.921 -0.826 -11.275 1.00 98.38 117 MET A CA 1
ATOM 881 C C . MET A 1 117 ? 16.319 -2.169 -11.719 1.00 98.38 117 MET A C 1
ATOM 883 O O . MET A 1 117 ? 15.651 -2.853 -10.942 1.00 98.38 117 MET A O 1
ATOM 887 N N . ALA A 1 118 ? 16.601 -2.6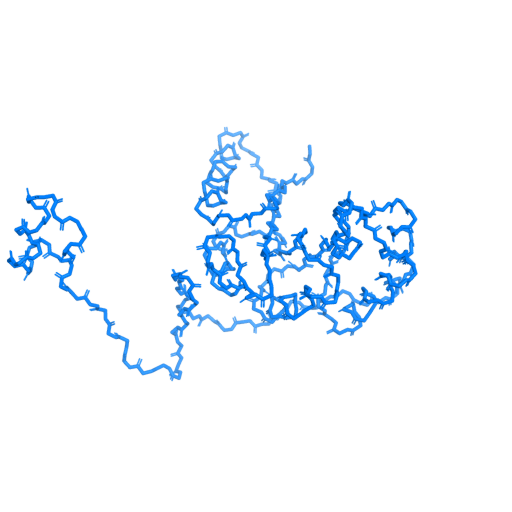05 -12.950 1.00 98.56 118 ALA A N 1
ATOM 888 C CA . ALA A 1 118 ? 16.107 -3.876 -13.471 1.00 98.56 118 ALA A CA 1
ATOM 889 C C . ALA A 1 118 ? 16.649 -5.099 -12.710 1.00 98.56 118 ALA A C 1
ATOM 891 O O . ALA A 1 118 ? 15.912 -6.070 -12.520 1.00 98.56 118 ALA A O 1
ATOM 892 N N . LYS A 1 119 ? 17.903 -5.067 -12.234 1.00 98.56 119 LYS A N 1
ATOM 893 C CA . LYS A 1 119 ? 18.468 -6.137 -11.388 1.00 98.56 119 LYS A CA 1
ATOM 894 C C . LYS A 1 119 ? 17.734 -6.251 -10.052 1.00 98.56 119 LYS A C 1
ATOM 896 O O . LYS A 1 119 ? 17.417 -7.367 -9.644 1.00 98.56 119 LYS A O 1
ATOM 901 N N . GLN A 1 120 ? 17.433 -5.126 -9.404 1.00 98.44 120 GLN A N 1
ATOM 902 C CA . GLN A 1 120 ? 16.693 -5.103 -8.135 1.00 98.44 120 GLN A CA 1
ATOM 903 C C . GLN A 1 120 ? 15.256 -5.608 -8.319 1.00 98.44 120 GLN A C 1
ATOM 905 O O . GLN A 1 120 ? 14.798 -6.475 -7.579 1.00 98.44 120 GLN A O 1
ATOM 910 N N . ILE A 1 121 ? 14.569 -5.160 -9.373 1.00 98.44 121 ILE A N 1
ATOM 911 C CA . ILE A 1 121 ? 13.222 -5.643 -9.704 1.00 98.44 121 ILE A CA 1
ATOM 912 C C . ILE A 1 121 ? 13.198 -7.137 -10.034 1.00 98.44 121 ILE A C 1
ATOM 914 O O . ILE A 1 121 ? 12.273 -7.847 -9.634 1.00 98.44 121 ILE A O 1
ATOM 918 N N . ARG A 1 122 ? 14.211 -7.647 -10.743 1.00 98.50 122 ARG A N 1
ATOM 919 C CA . ARG A 1 122 ? 14.327 -9.084 -11.010 1.00 98.50 122 ARG A CA 1
ATOM 920 C C . ARG A 1 122 ? 14.414 -9.888 -9.719 1.00 98.50 122 ARG A C 1
ATOM 922 O O . ARG A 1 122 ? 13.788 -10.940 -9.641 1.00 98.50 122 ARG A O 1
ATOM 929 N N . GLU A 1 123 ? 15.144 -9.399 -8.719 1.00 98.44 123 GLU A N 1
ATOM 930 C CA . GLU A 1 123 ? 15.222 -10.049 -7.409 1.00 98.44 123 GLU A CA 1
ATOM 931 C C . GLU A 1 123 ? 13.844 -10.121 -6.740 1.00 98.44 123 GLU A C 1
ATOM 933 O O . GLU A 1 123 ? 13.433 -11.203 -6.326 1.00 98.44 123 GLU A O 1
ATOM 938 N N . TRP A 1 124 ? 13.073 -9.028 -6.741 1.00 98.50 124 TRP A N 1
ATOM 939 C CA . TRP A 1 124 ? 11.704 -9.019 -6.207 1.00 98.50 124 TRP A CA 1
ATOM 940 C C . TRP A 1 124 ? 10.789 -10.023 -6.920 1.00 98.50 124 TRP A C 1
ATOM 942 O O . TRP A 1 124 ? 9.996 -10.723 -6.286 1.00 98.50 124 TRP A O 1
ATOM 952 N N . ALA A 1 125 ? 10.894 -10.101 -8.250 1.00 98.25 125 ALA A N 1
ATOM 953 C CA . ALA A 1 125 ? 10.123 -11.040 -9.056 1.00 98.25 125 ALA A CA 1
ATOM 954 C C . ALA A 1 125 ? 10.522 -12.499 -8.769 1.00 98.25 125 ALA A C 1
ATOM 956 O O . ALA A 1 125 ? 9.651 -13.350 -8.604 1.00 98.25 125 ALA A O 1
ATOM 957 N N . GLN A 1 126 ? 11.821 -12.790 -8.635 1.00 98.38 126 GLN A N 1
ATOM 958 C CA . GLN A 1 126 ? 12.326 -14.118 -8.264 1.00 98.38 126 GLN A CA 1
ATOM 959 C C . GLN A 1 126 ? 11.915 -14.527 -6.846 1.00 98.38 126 GLN A C 1
ATOM 961 O O . GLN A 1 126 ? 11.609 -15.696 -6.614 1.00 98.38 126 GLN A O 1
ATOM 966 N N . ALA A 1 127 ? 11.866 -13.571 -5.918 1.00 98.19 127 ALA A N 1
ATOM 967 C CA . ALA A 1 127 ? 11.366 -13.775 -4.563 1.00 98.19 127 ALA A CA 1
ATOM 968 C C . ALA A 1 127 ? 9.833 -13.946 -4.505 1.00 98.19 127 ALA A C 1
ATOM 970 O O . ALA A 1 127 ? 9.289 -14.288 -3.457 1.00 98.19 127 ALA A O 1
ATOM 971 N N . GLY A 1 128 ? 9.133 -13.740 -5.628 1.00 98.00 128 GLY A N 1
ATOM 972 C CA . GLY A 1 128 ? 7.689 -13.922 -5.735 1.00 98.00 128 GLY A CA 1
ATOM 973 C C . GLY A 1 128 ? 6.886 -12.796 -5.091 1.00 98.00 128 GLY A C 1
ATOM 974 O O . GLY A 1 128 ? 5.785 -13.047 -4.608 1.00 98.00 128 GLY A O 1
ATOM 975 N N . PHE A 1 129 ? 7.411 -11.568 -5.061 1.00 98.50 129 PHE A N 1
ATOM 976 C CA . PHE A 1 129 ? 6.731 -10.440 -4.415 1.00 98.50 129 PHE A CA 1
ATOM 977 C C . PHE A 1 129 ? 5.724 -9.720 -5.317 1.00 98.50 129 PHE A C 1
ATOM 979 O O . PHE A 1 129 ? 4.798 -9.092 -4.809 1.00 98.50 129 PHE A O 1
ATOM 986 N N . LEU A 1 130 ? 5.883 -9.802 -6.642 1.00 97.88 130 LEU A N 1
ATOM 987 C CA . LEU A 1 130 ? 5.175 -8.944 -7.595 1.00 97.88 130 LEU A CA 1
ATOM 988 C C . LEU A 1 130 ? 4.281 -9.714 -8.568 1.00 97.88 130 LEU A C 1
ATOM 990 O O . LEU A 1 130 ? 4.589 -10.827 -8.997 1.00 97.88 130 LEU A O 1
ATOM 994 N N . ASN A 1 131 ? 3.200 -9.058 -8.979 1.00 98.56 131 ASN A N 1
ATOM 995 C CA . ASN A 1 131 ? 2.356 -9.446 -10.108 1.00 98.56 131 ASN A CA 1
ATOM 996 C C . ASN A 1 131 ? 2.474 -8.456 -11.272 1.00 98.56 131 ASN A C 1
ATOM 998 O O . ASN A 1 131 ? 2.448 -8.873 -12.426 1.00 98.56 131 ASN A O 1
ATOM 1002 N N . ILE A 1 132 ? 2.621 -7.163 -10.970 1.00 98.25 132 ILE A N 1
ATOM 1003 C CA . ILE A 1 132 ? 2.834 -6.090 -11.948 1.00 98.25 132 ILE A CA 1
ATOM 1004 C C . ILE A 1 132 ? 3.963 -5.195 -11.434 1.00 98.25 132 ILE A C 1
ATOM 1006 O O . ILE A 1 132 ? 4.043 -4.903 -10.240 1.00 98.25 132 ILE A O 1
ATOM 1010 N N . VAL A 1 133 ? 4.831 -4.747 -12.335 1.00 98.00 133 VAL A N 1
ATOM 1011 C CA . VAL A 1 133 ? 5.890 -3.785 -12.028 1.00 98.00 133 VAL A CA 1
ATOM 1012 C C . VAL A 1 133 ? 5.899 -2.669 -13.057 1.00 98.00 133 VAL A C 1
ATOM 1014 O O . VAL A 1 133 ? 5.562 -2.866 -14.223 1.00 98.00 133 VAL A O 1
ATOM 1017 N N . GLY A 1 134 ? 6.303 -1.494 -12.608 1.00 97.62 134 GLY A N 1
ATOM 1018 C CA . GLY A 1 134 ? 6.424 -0.289 -13.406 1.00 97.62 134 GLY A CA 1
ATOM 1019 C C . GLY A 1 134 ? 7.407 0.662 -12.743 1.00 97.62 134 GLY A C 1
ATOM 1020 O O . GLY A 1 134 ? 8.243 0.248 -11.942 1.00 97.62 134 GLY A O 1
ATOM 1021 N N . GLY A 1 135 ? 7.303 1.940 -13.074 1.00 97.75 135 GLY A N 1
ATOM 1022 C CA . GLY A 1 135 ? 8.189 2.973 -12.563 1.00 97.75 135 GLY A CA 1
ATOM 1023 C C . GLY A 1 135 ? 7.426 4.239 -12.208 1.00 97.75 135 GLY A C 1
ATOM 1024 O O . GLY A 1 135 ? 6.367 4.498 -12.776 1.00 97.75 135 GLY A O 1
ATOM 1025 N N . CYS A 1 136 ? 7.954 5.004 -11.257 1.00 98.00 136 CYS A N 1
ATOM 1026 C CA . CYS A 1 136 ? 7.435 6.319 -10.893 1.00 98.00 136 CYS A CA 1
ATOM 1027 C C . CYS A 1 136 ? 8.459 7.408 -11.266 1.00 98.00 136 CYS A C 1
ATOM 1029 O O . CYS A 1 136 ? 8.994 7.394 -12.380 1.00 98.00 136 CYS A O 1
ATOM 1031 N N . CYS A 1 137 ? 8.742 8.360 -10.379 1.00 97.56 137 CYS A N 1
ATOM 1032 C CA . CYS A 1 137 ? 9.616 9.491 -10.671 1.00 97.56 137 CYS A CA 1
ATOM 1033 C C . CYS A 1 137 ? 11.034 9.037 -11.056 1.00 97.56 137 CYS A C 1
ATOM 1035 O O . CYS A 1 137 ? 11.590 8.099 -10.484 1.00 97.56 137 CYS A O 1
ATOM 1037 N N . GLY A 1 138 ? 11.607 9.696 -12.065 1.00 97.56 138 GLY A N 1
ATOM 1038 C CA . GLY A 1 138 ? 12.934 9.383 -12.604 1.00 97.56 138 GLY A CA 1
ATOM 1039 C C . GLY A 1 138 ? 12.982 8.212 -13.586 1.00 97.56 138 GLY A C 1
ATOM 1040 O O . GLY A 1 138 ? 13.940 8.089 -14.345 1.00 97.56 138 GLY A O 1
ATOM 1041 N N . THR A 1 139 ? 11.947 7.371 -13.638 1.00 98.31 139 THR A N 1
ATOM 1042 C CA . THR A 1 139 ? 11.924 6.252 -14.584 1.00 98.31 139 THR A CA 1
ATOM 1043 C C . THR A 1 139 ? 11.632 6.717 -16.010 1.00 98.31 139 THR A C 1
ATOM 1045 O O . THR A 1 139 ? 10.930 7.697 -16.253 1.00 98.31 139 THR A O 1
ATOM 1048 N N . THR A 1 140 ? 12.194 6.001 -16.982 1.00 98.38 140 THR A N 1
ATOM 1049 C CA . THR A 1 140 ? 12.102 6.328 -18.413 1.00 98.38 140 THR A CA 1
ATOM 1050 C C . THR A 1 140 ? 11.716 5.089 -19.227 1.00 98.38 140 THR A C 1
ATOM 1052 O O . THR A 1 140 ? 11.778 3.972 -18.705 1.00 98.38 140 THR A O 1
ATOM 1055 N N . PRO A 1 141 ? 11.395 5.213 -20.531 1.00 98.62 141 PRO A N 1
ATOM 1056 C CA . PRO A 1 141 ? 11.166 4.046 -21.385 1.00 98.62 141 PRO A CA 1
ATOM 1057 C C . PRO A 1 141 ? 12.324 3.033 -21.377 1.00 98.62 141 PRO A C 1
ATOM 1059 O O . PRO A 1 141 ? 12.085 1.831 -21.472 1.00 98.62 141 PRO A O 1
ATOM 1062 N N . GLN A 1 142 ? 13.571 3.489 -21.209 1.00 98.56 142 GLN A N 1
ATOM 1063 C CA . GLN A 1 142 ? 14.738 2.614 -21.061 1.00 98.56 142 GLN A CA 1
ATOM 1064 C C . GLN A 1 142 ? 14.653 1.765 -19.784 1.00 98.56 142 GLN A C 1
ATOM 1066 O O . GLN A 1 142 ? 14.914 0.563 -19.848 1.00 98.56 142 GLN A O 1
ATOM 1071 N N . HIS A 1 143 ? 14.224 2.356 -18.664 1.00 98.75 143 HIS A N 1
ATOM 1072 C CA . HIS A 1 143 ? 13.983 1.639 -17.407 1.00 98.75 143 HIS A CA 1
ATOM 1073 C C . HIS A 1 143 ? 12.886 0.590 -17.576 1.00 98.75 143 HIS A C 1
ATOM 1075 O O . HIS A 1 143 ? 13.091 -0.575 -17.242 1.00 98.75 143 HIS A O 1
ATOM 1081 N N . ILE A 1 144 ? 11.746 0.973 -18.161 1.00 98.69 144 ILE A N 1
ATOM 1082 C CA . ILE A 1 144 ? 10.631 0.048 -18.404 1.00 98.69 144 ILE A CA 1
ATOM 1083 C C . ILE A 1 144 ? 11.074 -1.122 -19.292 1.00 98.69 144 ILE A C 1
ATOM 1085 O O . ILE A 1 144 ? 10.795 -2.278 -18.977 1.00 98.69 144 ILE A O 1
ATOM 1089 N N . ALA A 1 145 ? 11.817 -0.852 -20.369 1.00 98.69 145 ALA A N 1
ATOM 1090 C CA . ALA A 1 145 ? 12.318 -1.890 -21.264 1.00 98.69 145 ALA A CA 1
ATOM 1091 C C . ALA A 1 145 ? 13.317 -2.835 -20.570 1.00 98.69 145 ALA A C 1
ATOM 1093 O O . ALA A 1 145 ? 13.288 -4.042 -20.813 1.00 98.69 145 ALA A O 1
ATOM 1094 N N . ALA A 1 146 ? 14.196 -2.307 -19.712 1.00 98.75 146 ALA A N 1
ATOM 1095 C CA . ALA A 1 146 ? 15.133 -3.113 -18.935 1.00 98.75 146 ALA A CA 1
ATOM 1096 C C . ALA A 1 146 ? 14.407 -3.996 -17.910 1.00 98.75 146 ALA A C 1
ATOM 1098 O O . ALA A 1 146 ? 14.649 -5.202 -17.878 1.00 98.75 146 ALA A O 1
ATOM 1099 N N . MET A 1 147 ? 13.464 -3.432 -17.146 1.00 98.56 147 MET A N 1
ATOM 1100 C CA . MET A 1 147 ? 12.650 -4.182 -16.184 1.00 98.56 147 MET A CA 1
ATOM 1101 C C . MET A 1 147 ? 11.824 -5.271 -16.871 1.00 98.56 147 MET A C 1
ATOM 110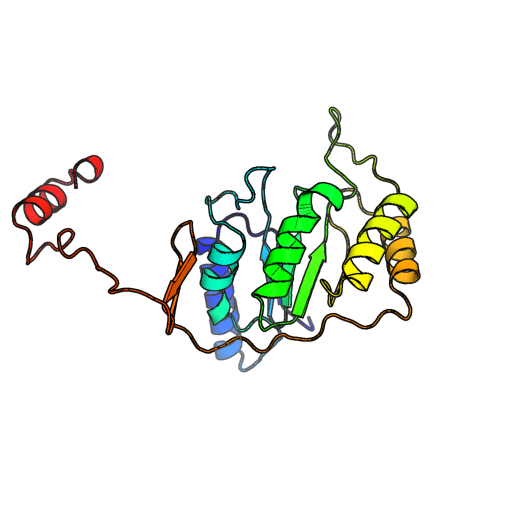3 O O . MET A 1 147 ? 11.830 -6.409 -16.411 1.00 98.56 147 MET A O 1
ATOM 1107 N N . SER A 1 148 ? 11.185 -4.960 -18.005 1.00 98.56 148 SER A N 1
ATOM 1108 C CA . SER A 1 148 ? 10.402 -5.921 -18.791 1.00 98.56 148 SER A CA 1
ATOM 1109 C C . SER A 1 148 ? 11.236 -7.133 -19.220 1.00 98.56 148 SER A C 1
ATOM 1111 O O . SER A 1 148 ? 10.825 -8.263 -18.966 1.00 98.56 148 SER A O 1
ATOM 1113 N N . ARG A 1 149 ? 12.439 -6.919 -19.776 1.00 98.62 149 ARG A N 1
ATOM 1114 C CA . ARG A 1 149 ? 13.372 -8.016 -20.105 1.00 98.62 149 ARG A CA 1
ATOM 1115 C C . ARG A 1 149 ? 13.836 -8.777 -18.864 1.00 98.62 149 ARG A C 1
ATOM 1117 O O . ARG A 1 149 ? 14.047 -9.984 -18.912 1.00 98.62 149 ARG A O 1
ATOM 1124 N N . ALA A 1 150 ? 14.040 -8.078 -17.750 1.00 98.31 150 ALA A N 1
ATOM 1125 C CA . ALA A 1 150 ? 14.575 -8.682 -16.539 1.00 98.31 150 ALA A CA 1
ATOM 1126 C C . ALA A 1 150 ? 13.585 -9.639 -15.859 1.00 98.31 150 ALA A C 1
ATOM 1128 O O . ALA A 1 150 ? 14.037 -10.627 -15.273 1.00 98.31 150 ALA A O 1
ATOM 1129 N N . VAL A 1 151 ? 12.277 -9.373 -15.965 1.00 98.19 151 VAL A N 1
ATOM 1130 C CA . VAL A 1 151 ? 11.204 -10.219 -15.408 1.00 98.19 151 VAL A CA 1
ATOM 1131 C C . VAL A 1 151 ? 10.636 -11.238 -16.400 1.00 98.19 151 VAL A C 1
ATOM 1133 O O . VAL A 1 151 ? 9.830 -12.083 -16.014 1.00 98.19 151 VAL A O 1
ATOM 1136 N N . GLU A 1 152 ? 11.053 -11.191 -17.666 1.00 98.06 152 GLU A N 1
ATOM 1137 C CA . GLU A 1 152 ? 10.599 -12.119 -18.701 1.00 98.06 152 GLU A CA 1
ATOM 1138 C C . GLU A 1 152 ? 10.867 -13.583 -18.306 1.00 98.06 152 GLU A C 1
ATOM 1140 O O . GLU A 1 152 ? 11.955 -13.949 -17.852 1.00 98.06 152 GLU A O 1
ATOM 1145 N N . GLY A 1 153 ? 9.846 -14.432 -18.456 1.00 97.25 153 GLY A N 1
ATOM 1146 C CA . 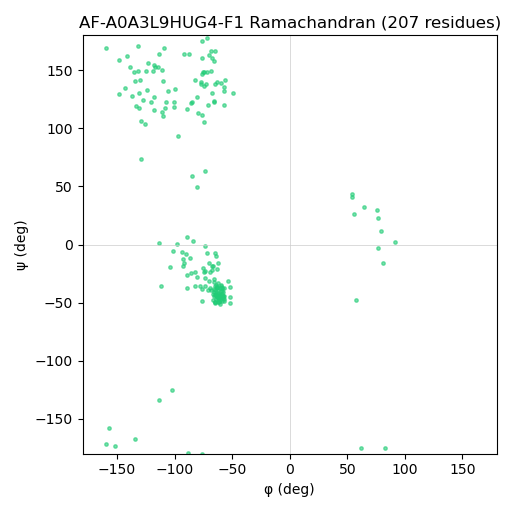GLY A 1 153 ? 9.908 -15.856 -18.112 1.00 97.25 153 GLY A CA 1
ATOM 1147 C C . GLY A 1 153 ? 9.811 -16.179 -16.615 1.00 97.25 153 GLY A C 1
ATOM 1148 O O . GLY A 1 153 ? 9.772 -17.359 -16.265 1.00 97.25 153 GLY A O 1
ATOM 1149 N N . LEU A 1 154 ? 9.744 -15.181 -15.727 1.00 98.25 154 LEU A N 1
ATOM 1150 C CA . LEU A 1 154 ? 9.486 -15.408 -14.304 1.00 98.25 154 LEU A CA 1
ATOM 1151 C C . LEU A 1 154 ? 7.986 -15.575 -14.045 1.00 98.25 154 LEU A C 1
ATOM 1153 O O . LEU A 1 154 ? 7.150 -14.895 -14.640 1.00 98.25 154 LEU A O 1
ATOM 1157 N N . ALA A 1 155 ? 7.640 -16.488 -13.137 1.00 97.81 155 ALA A N 1
ATOM 1158 C CA . ALA A 1 155 ? 6.256 -16.662 -12.722 1.00 97.81 155 ALA A CA 1
ATOM 1159 C C . ALA A 1 155 ? 5.818 -15.480 -11.836 1.00 97.81 155 ALA A C 1
ATOM 1161 O O . ALA A 1 155 ? 6.577 -15.077 -10.953 1.00 97.81 155 ALA A O 1
ATOM 1162 N N . PRO A 1 156 ? 4.598 -14.948 -12.017 1.00 98.12 156 PRO A N 1
ATOM 1163 C CA . PRO A 1 156 ? 4.064 -13.931 -11.123 1.00 98.12 156 PRO A CA 1
ATOM 1164 C C . PRO A 1 156 ? 3.832 -14.505 -9.719 1.00 98.12 156 PRO A C 1
ATOM 1166 O O . PRO A 1 156 ? 3.637 -15.714 -9.545 1.00 98.12 156 PRO A O 1
ATOM 1169 N N . ARG A 1 157 ? 3.790 -13.621 -8.717 1.00 98.25 157 ARG A N 1
ATOM 1170 C CA . ARG A 1 157 ? 3.424 -13.964 -7.339 1.00 98.25 157 ARG A CA 1
ATOM 1171 C C . ARG A 1 157 ? 2.125 -14.773 -7.294 1.00 98.25 157 ARG A C 1
ATOM 1173 O O . ARG A 1 157 ? 1.103 -14.363 -7.848 1.00 98.25 157 ARG A O 1
ATOM 1180 N N . LYS A 1 158 ? 2.148 -15.892 -6.572 1.00 97.69 158 LYS A N 1
ATOM 1181 C CA . LYS A 1 158 ? 0.937 -16.651 -6.242 1.00 97.69 158 LYS A CA 1
ATOM 1182 C C . LYS A 1 158 ? 0.191 -15.953 -5.110 1.00 97.69 158 LYS A C 1
ATOM 1184 O O . LYS A 1 158 ? 0.819 -15.473 -4.170 1.00 97.69 158 LYS A O 1
ATOM 1189 N N . LEU A 1 159 ? -1.135 -15.913 -5.202 1.00 96.75 159 LEU A N 1
ATOM 1190 C CA . LEU A 1 159 ? -1.957 -15.366 -4.130 1.00 96.75 159 LEU A CA 1
ATOM 1191 C C . LEU A 1 159 ? -1.866 -16.284 -2.899 1.00 96.75 159 LEU A C 1
ATOM 1193 O O . LEU A 1 159 ? -1.998 -17.501 -3.056 1.00 96.75 159 LEU A O 1
ATOM 1197 N N . PRO A 1 160 ? -1.594 -15.736 -1.704 1.00 94.31 160 PRO A N 1
ATOM 1198 C CA . PRO A 1 160 ? -1.526 -16.520 -0.484 1.00 94.31 160 PRO A CA 1
ATOM 1199 C C . PRO A 1 160 ? -2.931 -16.923 -0.032 1.00 94.31 160 PRO A C 1
ATOM 1201 O O . PRO A 1 160 ? -3.894 -16.174 -0.194 1.00 94.31 160 PRO A O 1
ATOM 1204 N N . GLU A 1 161 ? -3.039 -18.084 0.607 1.00 93.31 161 GLU A N 1
ATOM 1205 C CA . GLU A 1 161 ? -4.213 -18.410 1.412 1.00 93.31 161 GLU A CA 1
ATOM 1206 C C . GLU A 1 161 ? -4.069 -17.721 2.767 1.00 93.31 161 GLU A C 1
ATOM 1208 O O . GLU A 1 161 ? -3.168 -18.035 3.547 1.00 93.31 161 GLU A O 1
ATOM 1213 N N . ILE A 1 162 ? -4.939 -16.749 3.037 1.00 92.25 162 ILE A N 1
ATOM 1214 C CA . ILE A 1 162 ? -4.911 -15.984 4.281 1.00 92.25 162 ILE A CA 1
ATOM 1215 C C . ILE A 1 162 ? -6.099 -16.411 5.150 1.00 92.25 162 ILE A C 1
ATOM 1217 O O . ILE A 1 162 ? -7.244 -16.280 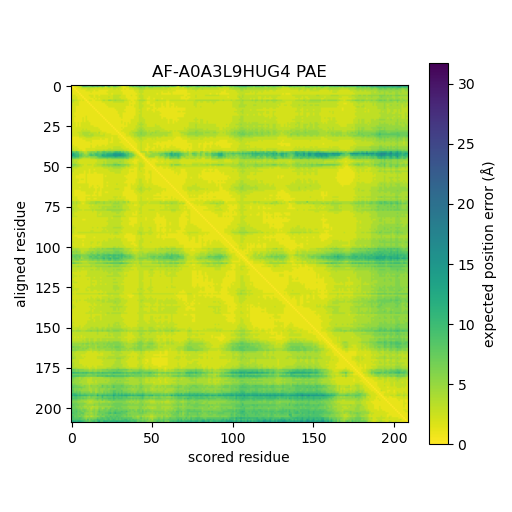4.713 1.00 92.25 162 ILE A O 1
ATOM 1221 N N . PRO A 1 163 ? -5.870 -16.883 6.392 1.00 92.06 163 PRO A N 1
ATOM 1222 C CA . PRO A 1 163 ? -6.953 -17.232 7.300 1.00 92.06 163 PRO A CA 1
ATOM 1223 C C . PRO A 1 163 ? -7.910 -16.062 7.531 1.00 92.06 163 PRO A C 1
ATOM 1225 O O . PRO A 1 163 ? -7.496 -14.902 7.674 1.00 92.06 163 PRO A O 1
ATOM 1228 N N . VAL A 1 164 ? -9.202 -16.368 7.609 1.00 92.06 164 VAL A N 1
ATOM 1229 C CA . VAL A 1 164 ? -10.212 -15.383 7.995 1.00 92.06 164 VAL A CA 1
ATOM 1230 C C . VAL A 1 164 ? -9.968 -14.992 9.450 1.00 92.06 164 VAL A C 1
ATOM 1232 O O . VAL A 1 164 ? -9.926 -15.841 10.334 1.00 92.06 164 VAL A O 1
ATOM 1235 N N . ALA A 1 165 ? -9.794 -13.698 9.693 1.00 93.88 165 ALA A N 1
ATOM 1236 C CA . ALA A 1 165 ? -9.556 -13.135 11.014 1.00 93.88 165 ALA A CA 1
ATOM 1237 C C . ALA A 1 165 ? -10.172 -11.735 11.087 1.00 93.88 165 ALA A C 1
ATOM 1239 O O . ALA A 1 165 ? -10.388 -11.087 10.057 1.00 93.88 165 ALA A O 1
ATOM 1240 N N . CYS A 1 166 ? -10.433 -11.249 12.300 1.00 96.62 166 CYS A N 1
ATOM 1241 C CA . CYS A 1 166 ? -10.832 -9.860 12.484 1.00 96.62 166 CYS A CA 1
ATOM 1242 C C . CYS A 1 166 ? -9.585 -8.978 12.345 1.00 96.62 166 CYS A C 1
ATOM 1244 O O . CYS A 1 166 ? -8.672 -9.045 13.166 1.00 96.62 166 CYS A O 1
ATOM 1246 N N . ARG A 1 167 ? -9.534 -8.182 11.274 1.00 96.44 167 ARG A N 1
ATOM 1247 C CA . ARG A 1 167 ? -8.416 -7.286 10.958 1.00 96.44 167 ARG A CA 1
ATOM 1248 C C . ARG A 1 167 ? -8.858 -5.845 11.135 1.00 96.44 167 ARG A C 1
ATOM 1250 O O . ARG A 1 167 ? -9.733 -5.366 10.417 1.00 96.44 167 ARG A O 1
ATOM 1257 N N . LEU A 1 168 ? -8.262 -5.170 12.105 1.00 97.50 168 LEU A N 1
ATOM 1258 C CA . LEU A 1 168 ? -8.516 -3.773 12.430 1.00 97.50 168 LEU A CA 1
ATOM 1259 C C . LEU A 1 168 ? -7.269 -2.940 12.134 1.00 97.50 168 LEU A C 1
ATOM 1261 O O . LEU A 1 168 ? -6.165 -3.466 11.968 1.00 97.50 168 LEU A O 1
ATOM 1265 N N . SER A 1 169 ? -7.447 -1.623 12.068 1.00 97.69 169 SER A N 1
ATOM 1266 C CA . SER A 1 169 ? -6.342 -0.700 11.834 1.00 97.69 169 SER A CA 1
ATOM 1267 C C . SER A 1 169 ? -6.566 0.642 12.518 1.00 97.69 169 SER A C 1
ATOM 1269 O O . SER A 1 169 ? -7.601 1.279 12.324 1.00 97.69 169 SER A O 1
ATOM 1271 N N . GLY A 1 170 ? -5.551 1.084 13.260 1.00 96.88 170 GLY A N 1
ATOM 1272 C CA . GLY A 1 170 ? -5.289 2.494 13.552 1.00 96.88 170 GLY A CA 1
ATOM 1273 C C . GLY A 1 170 ? -4.144 2.978 12.661 1.00 96.88 170 GLY A C 1
ATOM 1274 O O . GLY A 1 170 ? -4.194 2.787 11.445 1.00 96.88 170 GLY A O 1
ATOM 1275 N N . LEU A 1 171 ? -3.089 3.533 13.269 1.00 96.62 171 LEU A N 1
ATOM 1276 C CA . LEU A 1 171 ? -1.777 3.699 12.615 1.00 96.62 171 LEU A CA 1
ATOM 1277 C C . LEU A 1 171 ? -1.012 2.371 12.480 1.00 96.62 171 LEU A C 1
ATOM 1279 O O . LEU A 1 171 ? -0.144 2.232 11.623 1.00 96.62 171 LEU A O 1
ATOM 1283 N N . GLU A 1 172 ? -1.361 1.408 13.328 1.00 97.69 172 GLU A N 1
ATOM 1284 C CA . GLU A 1 172 ? -0.846 0.042 13.339 1.00 97.69 172 GLU A CA 1
ATOM 1285 C C . GLU A 1 172 ? -1.980 -0.953 13.079 1.00 97.69 172 GLU A C 1
ATOM 1287 O O . GLU A 1 172 ? -3.143 -0.647 13.390 1.00 97.69 172 GLU A O 1
ATOM 1292 N N . PRO A 1 173 ? -1.669 -2.142 12.538 1.00 97.31 173 PRO A N 1
ATOM 1293 C CA . PRO A 1 173 ? -2.639 -3.215 12.423 1.00 97.31 173 PRO A CA 1
ATOM 1294 C C . PRO A 1 173 ? -2.949 -3.822 13.798 1.00 97.31 173 PRO A C 1
ATOM 1296 O O . PRO A 1 173 ? -2.092 -3.918 14.676 1.00 97.31 173 PRO A O 1
ATOM 1299 N N . LEU A 1 174 ? -4.181 -4.295 13.965 1.00 97.31 174 LEU A N 1
ATOM 1300 C CA . LEU A 1 174 ? -4.570 -5.190 15.052 1.00 97.31 174 LEU A CA 1
ATOM 1301 C C . LEU A 1 174 ? -5.310 -6.379 14.441 1.00 97.31 174 LEU A C 1
ATOM 1303 O O . LEU A 1 174 ? -6.456 -6.250 14.013 1.00 97.31 174 LEU A O 1
ATOM 1307 N N . ASN A 1 175 ? -4.647 -7.531 14.409 1.00 96.19 175 ASN A N 1
ATOM 1308 C CA . ASN A 1 175 ? -5.225 -8.778 13.921 1.00 96.19 175 ASN A CA 1
ATOM 1309 C C . ASN A 1 175 ? -5.650 -9.640 15.110 1.00 96.19 175 ASN A C 1
ATOM 1311 O O . ASN A 1 175 ? -4.827 -9.975 15.958 1.00 96.19 175 ASN A O 1
ATOM 1315 N N . ILE A 1 176 ? -6.930 -10.001 15.156 1.00 97.06 176 ILE A N 1
ATOM 1316 C CA . ILE A 1 176 ? -7.529 -10.830 16.201 1.00 97.06 176 ILE A CA 1
ATOM 1317 C C . ILE A 1 176 ? -7.871 -12.186 15.573 1.00 97.06 176 ILE A C 1
ATOM 1319 O O . ILE A 1 176 ? -8.755 -12.281 14.716 1.00 97.06 176 ILE A O 1
ATOM 1323 N N . GLY A 1 177 ? -7.133 -13.214 15.987 1.00 94.44 177 GLY A N 1
ATOM 1324 C CA . GLY A 1 177 ? -7.226 -14.597 15.510 1.00 94.44 177 GLY A CA 1
ATOM 1325 C C . GLY A 1 177 ? -7.219 -15.610 16.659 1.00 94.44 177 GLY A C 1
ATOM 1326 O O . GLY A 1 177 ? -7.364 -15.233 17.819 1.00 94.44 177 GLY A O 1
ATOM 1327 N N . GLU A 1 178 ? -7.035 -16.893 16.339 1.00 92.75 178 GLU A N 1
ATOM 1328 C CA . GLU A 1 178 ? -7.120 -18.002 17.308 1.00 92.75 178 GLU A CA 1
ATOM 1329 C C . GLU A 1 178 ? -6.107 -17.891 18.459 1.00 92.75 178 GLU A C 1
ATOM 1331 O O . GLU A 1 178 ? -6.446 -18.180 19.603 1.00 92.75 178 GLU A O 1
ATOM 1336 N N . ASP A 1 179 ? -4.904 -17.382 18.179 1.00 92.56 179 ASP A N 1
ATOM 1337 C CA . ASP A 1 179 ? -3.834 -17.209 19.173 1.00 92.56 179 ASP A CA 1
ATOM 1338 C C . ASP A 1 179 ? -3.950 -15.903 19.984 1.00 92.56 179 ASP A C 1
ATOM 1340 O O . ASP A 1 179 ? -3.077 -15.571 20.790 1.00 92.56 179 ASP A O 1
ATOM 1344 N N . SER A 1 180 ? -5.001 -15.108 19.759 1.00 94.44 180 SER A N 1
ATOM 1345 C CA . SER A 1 180 ? -5.177 -13.830 20.454 1.00 94.44 180 SER A CA 1
ATOM 1346 C C . SER A 1 180 ? -5.666 -14.026 21.886 1.00 94.44 180 SER A C 1
ATOM 1348 O O . SER A 1 180 ? -6.580 -14.801 22.160 1.00 94.44 180 SER A O 1
ATOM 1350 N N . LEU A 1 181 ? -5.097 -13.253 22.812 1.00 95.31 181 LEU A N 1
ATOM 1351 C CA . LEU A 1 181 ? -5.645 -13.118 24.161 1.00 95.31 181 LEU A CA 1
ATOM 1352 C C . LEU A 1 181 ? -6.939 -12.289 24.144 1.00 95.31 181 LEU A C 1
ATOM 1354 O O . LEU A 1 181 ? -7.358 -11.751 23.118 1.00 95.31 181 LEU A O 1
ATOM 1358 N N . PHE A 1 182 ? -7.563 -12.144 25.314 1.00 96.12 182 PHE A N 1
ATOM 1359 C CA . PHE A 1 182 ? -8.724 -11.275 25.477 1.00 96.12 182 PHE A CA 1
ATOM 1360 C C . PHE A 1 182 ? -8.402 -9.827 25.070 1.00 96.12 182 PHE A C 1
ATOM 1362 O O . PHE A 1 182 ? -7.531 -9.177 25.656 1.00 96.12 182 PHE A O 1
ATOM 1369 N N . VAL A 1 183 ? -9.131 -9.315 24.077 1.00 97.25 183 VAL A N 1
ATOM 1370 C CA . VAL A 1 183 ? -8.969 -7.950 23.567 1.00 97.25 183 VAL A CA 1
ATOM 1371 C C . VAL A 1 183 ? -9.861 -7.002 24.361 1.00 97.25 183 VAL A C 1
ATOM 1373 O O . VAL A 1 183 ? -11.086 -7.092 24.322 1.00 97.25 183 VAL A O 1
ATOM 1376 N N . ASN A 1 184 ? -9.239 -6.064 25.073 1.00 97.38 184 ASN A N 1
ATOM 1377 C CA . ASN A 1 184 ? -9.952 -5.044 25.836 1.00 97.38 184 ASN A CA 1
ATOM 1378 C C . ASN A 1 184 ? -10.314 -3.857 24.936 1.00 97.38 184 ASN A C 1
ATOM 1380 O O . ASN A 1 184 ? -9.428 -3.206 24.382 1.00 97.38 184 ASN A O 1
ATOM 1384 N N . VAL A 1 185 ? -11.603 -3.528 24.848 1.00 96.94 185 VAL A N 1
ATOM 1385 C CA . VAL A 1 185 ? -12.086 -2.305 24.191 1.00 96.94 185 VAL A CA 1
ATOM 1386 C C . VAL A 1 185 ? -12.397 -1.268 25.267 1.00 96.94 185 VAL A C 1
ATOM 1388 O O . VAL A 1 185 ? -13.235 -1.496 26.137 1.00 96.94 185 VAL A O 1
ATOM 1391 N N . GLY A 1 186 ? -11.698 -0.133 25.241 1.00 95.88 186 GLY A N 1
ATOM 1392 C CA . GLY A 1 186 ? -11.872 0.919 26.242 1.00 95.88 186 GLY A CA 1
ATOM 1393 C C . GLY A 1 186 ? -13.257 1.569 26.172 1.00 95.88 186 GLY A C 1
ATOM 1394 O O . GLY A 1 186 ? -13.621 2.147 25.156 1.00 95.88 186 GLY A O 1
ATOM 1395 N N . GLU A 1 187 ? -14.009 1.540 27.272 1.00 95.88 187 GLU A N 1
ATOM 1396 C CA . GLU A 1 187 ? -15.385 2.070 27.336 1.00 95.88 187 GLU A CA 1
ATOM 1397 C C . GLU A 1 187 ? -15.487 3.553 27.747 1.00 95.88 187 GLU A C 1
ATOM 1399 O O . GLU A 1 187 ? -16.569 4.139 27.745 1.00 95.88 187 GLU A O 1
ATOM 1404 N N . ARG A 1 188 ? -14.374 4.175 28.162 1.00 95.56 188 ARG A N 1
ATOM 1405 C CA . ARG A 1 188 ? -14.393 5.458 28.895 1.00 95.56 188 ARG A CA 1
ATOM 1406 C C . ARG A 1 188 ? -14.710 6.679 28.030 1.00 95.56 188 ARG A C 1
ATOM 1408 O O . ARG A 1 188 ? -15.190 7.677 28.573 1.00 95.56 188 ARG A O 1
ATOM 1415 N N . THR A 1 189 ? -14.473 6.609 26.723 1.00 95.06 189 THR A N 1
ATOM 1416 C CA . THR A 1 189 ? -14.802 7.644 25.725 1.00 95.06 189 THR A CA 1
ATOM 1417 C C . THR A 1 189 ? -16.283 7.572 25.329 1.00 95.06 189 THR A C 1
ATOM 1419 O O . THR A 1 189 ? -16.654 7.548 24.160 1.00 95.06 189 THR A O 1
ATOM 1422 N N . ASN A 1 190 ? -17.158 7.525 26.338 1.00 95.94 190 ASN A N 1
ATOM 1423 C CA . ASN A 1 190 ? -18.600 7.370 26.199 1.00 95.94 190 ASN A CA 1
ATOM 1424 C C . ASN A 1 190 ? -19.331 8.432 27.036 1.00 95.94 190 ASN A C 1
ATOM 1426 O O . ASN A 1 190 ? -19.248 8.442 28.265 1.00 95.94 190 ASN A O 1
ATOM 1430 N N . VAL A 1 191 ? -20.093 9.314 26.384 1.00 95.75 191 VAL A N 1
ATOM 1431 C CA . VAL A 1 191 ? -20.822 10.411 27.049 1.00 95.75 191 VAL A CA 1
ATOM 1432 C C . VAL A 1 191 ? -21.970 9.941 27.951 1.00 95.75 191 VAL A C 1
ATOM 1434 O O . VAL A 1 191 ? -22.423 10.712 28.799 1.00 95.75 191 VAL A O 1
ATOM 1437 N N . THR A 1 192 ? -22.457 8.707 27.795 1.00 95.25 192 THR A N 1
ATOM 1438 C CA . THR A 1 192 ? -23.486 8.133 28.678 1.00 95.25 192 THR A CA 1
ATOM 1439 C C . THR A 1 192 ? -22.868 7.427 29.883 1.00 95.25 192 THR A C 1
ATOM 1441 O O . THR A 1 192 ? -23.395 7.553 30.985 1.00 95.25 192 THR A O 1
ATOM 1444 N N . GLY A 1 193 ? -21.728 6.752 29.693 1.00 93.00 193 GLY A N 1
ATOM 1445 C CA . GLY A 1 193 ? -21.053 5.951 30.722 1.00 93.00 193 GLY A CA 1
ATOM 1446 C C . GLY A 1 193 ? -19.981 6.685 31.539 1.00 93.00 193 GLY A C 1
ATOM 1447 O O . GLY A 1 193 ? -19.627 6.239 32.625 1.00 93.00 193 GLY A O 1
ATOM 1448 N N . SER A 1 194 ? -19.467 7.825 31.064 1.00 96.38 194 SER A N 1
ATOM 1449 C CA . SER A 1 194 ? -18.363 8.552 31.704 1.00 96.38 194 SER A CA 1
ATOM 1450 C C . SER A 1 194 ? -18.734 10.008 31.980 1.00 96.38 194 SER A C 1
ATOM 1452 O O . SER A 1 194 ? -18.718 10.864 31.093 1.00 96.38 194 SER A O 1
ATOM 1454 N N . ALA A 1 195 ? -19.029 10.318 33.249 1.00 96.25 195 ALA A N 1
ATOM 1455 C CA . ALA A 1 195 ? -19.381 11.673 33.684 1.00 96.25 195 ALA A CA 1
ATOM 1456 C C . ALA A 1 195 ? -18.270 12.698 33.384 1.00 96.25 195 ALA A C 1
ATOM 1458 O O . ALA A 1 195 ? -18.564 13.824 32.975 1.00 96.25 195 ALA A O 1
ATOM 1459 N N . LYS A 1 196 ? -16.995 12.299 33.533 1.00 96.56 196 LYS A N 1
ATOM 1460 C CA . LYS A 1 196 ? -15.841 13.143 33.185 1.00 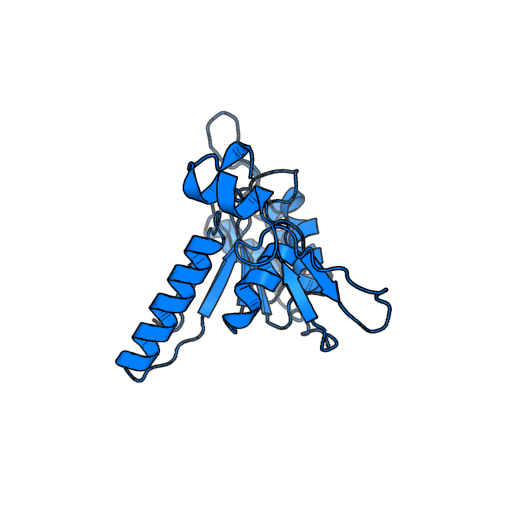96.56 196 LYS A CA 1
ATOM 1461 C C . LYS A 1 196 ? -15.801 13.420 31.681 1.00 96.56 196 LYS A C 1
ATOM 1463 O O . LYS A 1 196 ? -15.715 14.583 31.303 1.00 96.56 196 LYS A O 1
ATOM 1468 N N . PHE A 1 197 ? -15.902 12.384 30.844 1.00 97.50 197 PHE A N 1
ATOM 1469 C CA . PHE A 1 197 ? -15.839 12.537 29.386 1.00 97.50 197 PHE A CA 1
ATOM 1470 C C . PHE A 1 197 ? -17.007 13.381 28.863 1.00 97.50 197 PHE A C 1
ATOM 1472 O O . PHE A 1 197 ? -16.792 14.348 28.142 1.00 97.50 197 PHE A O 1
ATOM 1479 N N . LYS A 1 198 ? -18.238 13.119 29.331 1.00 97.44 198 LYS A N 1
ATOM 1480 C CA . LYS A 1 198 ? -19.424 13.935 29.018 1.00 97.44 198 LYS A CA 1
ATOM 1481 C C . LYS A 1 198 ? -19.202 15.422 29.292 1.00 97.44 198 LYS A C 1
ATOM 1483 O O . LYS A 1 198 ? -19.604 16.252 28.482 1.00 97.44 198 LYS A O 1
ATOM 1488 N N . ARG A 1 199 ? -18.608 15.757 30.442 1.00 97.81 199 ARG A N 1
ATOM 1489 C CA . ARG A 1 199 ? -18.310 17.145 30.807 1.00 97.81 199 ARG A CA 1
ATOM 1490 C C . ARG A 1 199 ? -17.282 17.754 29.855 1.00 97.81 199 ARG A C 1
ATOM 1492 O O . ARG A 1 199 ? -17.540 18.828 29.333 1.00 97.81 199 ARG A O 1
ATOM 1499 N N . LEU A 1 200 ? -16.170 17.061 29.602 1.00 97.50 200 LEU A N 1
ATOM 1500 C CA . LEU A 1 200 ? -15.100 17.561 28.731 1.00 97.50 200 LEU A CA 1
ATOM 1501 C C . LEU A 1 200 ? -15.588 17.810 27.300 1.00 97.50 200 LEU A C 1
ATOM 1503 O O . LEU A 1 200 ? -15.314 18.872 26.756 1.00 97.50 200 LEU A O 1
ATOM 1507 N N . ILE A 1 201 ? -16.385 16.898 26.736 1.00 97.44 201 ILE A N 1
ATOM 1508 C CA . ILE A 1 201 ? -16.974 17.077 25.401 1.00 97.44 201 ILE A CA 1
ATOM 1509 C C . ILE A 1 201 ? -17.959 18.254 25.370 1.00 97.44 201 ILE A C 1
ATOM 1511 O O . ILE A 1 201 ? -17.912 19.059 24.449 1.00 97.44 201 ILE A O 1
ATOM 1515 N N . LYS A 1 202 ? -18.827 18.404 26.383 1.00 96.62 202 LYS A N 1
ATOM 1516 C CA . LYS A 1 202 ? -19.765 19.542 26.460 1.00 96.62 202 LYS A CA 1
ATOM 1517 C C . LYS A 1 202 ? -19.080 20.896 26.638 1.00 96.62 202 LYS A C 1
ATOM 1519 O O . LYS A 1 202 ? -19.642 21.906 26.238 1.00 96.62 202 LYS A O 1
ATOM 1524 N N . GLU A 1 203 ? -17.924 20.909 27.288 1.00 98.06 203 GLU A N 1
ATOM 1525 C CA . GLU A 1 203 ? -17.100 22.103 27.495 1.00 98.06 203 GLU A CA 1
ATOM 1526 C C . GLU A 1 203 ? -16.094 22.323 26.350 1.00 98.06 203 GLU A C 1
ATOM 1528 O O . GLU A 1 203 ? -15.244 23.199 26.469 1.00 98.06 203 GLU A O 1
ATOM 1533 N N . GLU A 1 204 ? -16.161 21.526 25.273 1.00 97.31 204 GLU A N 1
ATOM 1534 C CA . GLU A 1 204 ? -15.262 21.580 24.105 1.00 97.31 204 GLU A CA 1
ATOM 1535 C C . GLU A 1 204 ? -13.767 21.435 24.452 1.00 97.31 204 GLU A C 1
ATOM 1537 O O . GLU A 1 204 ? -12.875 21.859 23.717 1.00 97.31 204 GLU A O 1
ATOM 1542 N N . LYS A 1 205 ? -13.464 20.770 25.571 1.00 96.75 205 LYS A N 1
ATOM 1543 C CA . LYS A 1 205 ? -12.098 20.502 26.041 1.00 96.75 205 LYS A CA 1
ATOM 1544 C C . LYS A 1 205 ? -11.527 19.240 25.397 1.00 96.75 205 LYS A C 1
ATOM 1546 O O . LYS A 1 205 ? -11.166 18.293 26.092 1.00 96.75 205 LYS A O 1
ATOM 1551 N N . TYR A 1 206 ? -11.457 19.218 24.066 1.00 95.75 206 TYR A N 1
ATOM 1552 C CA . TYR A 1 206 ? -11.082 18.027 23.291 1.00 95.75 206 TYR A CA 1
ATOM 1553 C C . TYR A 1 206 ? -9.678 17.500 23.604 1.00 95.75 206 TYR A C 1
ATOM 1555 O O . TYR A 1 206 ? -9.496 16.294 23.676 1.00 95.75 206 TYR A O 1
ATOM 1563 N N . SER A 1 207 ? -8.701 18.376 23.851 1.00 95.38 207 SER A N 1
ATOM 1564 C CA . SER A 1 207 ? -7.330 17.950 24.174 1.00 95.38 207 SER A CA 1
ATOM 1565 C C . SER A 1 207 ? -7.205 17.269 25.543 1.00 95.38 207 SER A C 1
ATOM 1567 O O . SER A 1 207 ? -6.248 16.537 25.774 1.00 95.38 207 SER A O 1
ATOM 1569 N N . GLU A 1 208 ? -8.134 17.534 26.468 1.00 92.44 208 GLU A N 1
ATOM 1570 C CA . GLU A 1 208 ? -8.173 16.905 27.797 1.00 92.44 208 GLU A CA 1
ATOM 1571 C C . GLU A 1 208 ? -9.041 15.633 27.836 1.00 92.44 208 GLU A C 1
ATOM 1573 O O . GLU A 1 208 ? -8.992 14.898 28.833 1.00 92.44 208 GLU A O 1
ATOM 1578 N N . ALA A 1 209 ? -9.884 15.432 26.814 1.00 86.81 209 ALA A N 1
ATOM 1579 C CA . ALA A 1 209 ? -10.884 14.367 26.713 1.00 86.81 209 ALA A CA 1
ATOM 1580 C C . ALA A 1 209 ? -10.263 13.031 26.296 1.00 86.81 209 ALA A C 1
ATOM 1582 O O . ALA A 1 209 ? -10.639 12.021 26.941 1.00 86.81 209 ALA A O 1
#

Nearest PDB structures (foldseek):
  4ccz-assembly1_A  TM=9.438E-01  e=6.960E-16  Homo sapiens
  8ssc-assembly1_A  TM=9.115E-01  e=1.532E-14  Thermus thermophilus HB8
  3bol-assembly1_A  TM=8.640E-01  e=6.199E-11  Thermotoga maritima
  3bof-assembly1_B  TM=8.552E-01  e=2.656E-10  Thermotoga maritima
  1q7z-assembly2_B  TM=8.448E-01  e=5.841E-10  Thermotoga maritima

Foldseek 3Di:
DQEAEAEADLDLVVVVVVLVVVVVVCVVVVHDHAYEYEYEDQDLVQARNNLAHLQLSCLSCVVSVHQEYEYEENAALVSCVVSLVVCLVRPQHFYEYAYELGHQDPVRARDRDLQNSLVSLLVCLQVQSHDYYHHDHNDDPSNVVSNCVSNPPGDHHDRDDDDDFDWHHDSYIDTHDPPDDDDDDDPQCDLVPHVVNVVCVVVVVVVVD

InterPro domains:
  IPR003726 Homocysteine-binding domain [PF02574] (1-151)
  IPR003726 Homocysteine-binding domain [PS50970] (1-151)
  IPR011005 Dihydropteroate synthase-like superfamily [G3DSA:3.20.20.20] (167-209)
  IPR036589 Homocysteine-binding domain superfamily [G3DSA:3.20.20.330] (1-166)
  IPR036589 Homocysteine-binding domain superfamily [SSF82282] (1-208)
  IPR050554 Methionine Synthase/Corrinoid [PTHR45833] (1-209)

Mean predicted aligned error: 3.57 Å

Radius of gyration: 20.32 Å; Cα contacts (8 Å, |Δi|>4): 377; chains: 1; bounding box: 46×40×55 Å

Secondary structure (DSSP, 8-state):
---EEEEEES-HHHHHHHHHHHHHHHHHHT----EEEEE---STT-B-TT--BHHHHHHHHGGG--SEEEEESSS-HHHHHHHHHHHHHH-SSEEEEE--SSSB-TTS-B---HHHHHHHHHHHHHTT--SEE---TT--HHHHHHHHHHHTTPPPPPPP-----EEEESSSEEEE-TT--PPPPP--S-TTT-HHHHHHHHTT-GGG-

Solvent-accessible surface area (backbone atoms only — not comparable to full-atom values): 11540 Å² total; per-residue (Å²): 131,86,54,47,77,53,59,67,36,39,42,69,68,61,50,51,53,48,49,51,53,52,53,52,49,25,61,76,69,74,48,86,66,51,36,33,39,22,33,21,46,62,55,94,86,51,20,24,74,71,52,23,28,65,62,8,47,47,49,68,49,54,89,64,69,37,56,26,47,31,40,24,35,73,27,12,62,77,75,40,42,66,56,46,48,52,47,46,72,72,40,69,44,42,27,34,41,17,32,15,19,34,56,66,46,101,87,69,46,46,79,50,48,35,69,60,53,14,53,54,52,28,50,43,37,74,73,40,34,30,59,45,78,61,60,34,58,63,50,46,74,64,30,53,55,37,33,52,63,49,44,59,93,59,66,61,36,76,68,57,91,73,81,91,56,54,66,41,54,66,50,48,59,46,76,48,52,93,90,50,74,92,81,84,77,84,68,60,92,24,66,88,79,17,74,67,36,32,49,26,61,76,68,67,36,66,94,81,89

pLDDT: mean 96.58, std 3.0, range [78.31, 98.75]

Organism: Escherichia coli (NCBI:txid562)

Sequence (209 aa):
ADLILIETVFDTLNAKAAVFAVKTEFEALGVELPIMISGTITDASGRTLSGQTTEAFYNSLRHAEALTFGLNCALGPDELRQYVQELSRIAECYVTAHPNAGLPNAFGEYDLDADTMAKQIREWAQAGFLNIVGGCCGTTPQHIAAMSRAVEGLAPRKLPEIPVACRLSGLEPLNIGEDSLFVNVGERTNVTGSAKFKRLIKEEKYSEA